Protein AF-A0A166U3Y9-F1 (afdb_monomer_lite)

Structure (mmCIF, N/CA/C/O backbone):
data_AF-A0A166U3Y9-F1
#
_entry.id   AF-A0A166U3Y9-F1
#
loop_
_atom_site.group_PDB
_atom_site.id
_atom_site.type_symbol
_atom_site.label_atom_id
_atom_site.label_alt_id
_atom_site.label_comp_id
_atom_site.label_asym_id
_atom_site.label_entity_id
_atom_site.label_seq_id
_atom_site.pdbx_PDB_ins_code
_atom_site.Cartn_x
_atom_site.Cartn_y
_atom_site.Cartn_z
_atom_site.occupancy
_atom_site.B_iso_or_equiv
_atom_site.auth_seq_id
_atom_site.auth_comp_id
_atom_site.auth_asym_id
_atom_site.auth_atom_id
_atom_site.pdbx_PDB_mo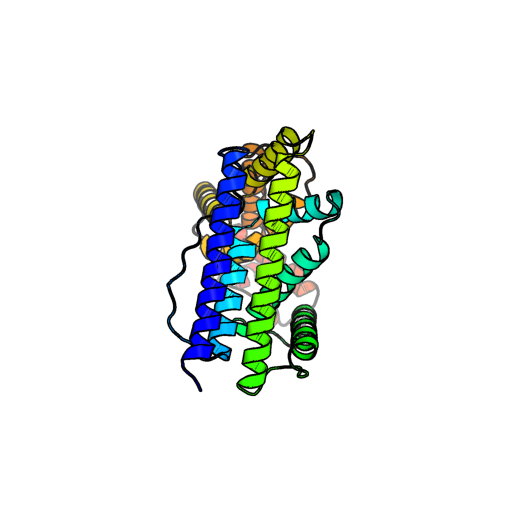del_num
ATOM 1 N N . MET A 1 1 ? -16.507 -14.927 28.678 1.00 52.56 1 MET A N 1
ATOM 2 C CA . MET A 1 1 ? -16.773 -14.102 27.481 1.00 52.56 1 MET A CA 1
ATOM 3 C C . MET A 1 1 ? -18.127 -14.449 26.910 1.00 52.56 1 MET A C 1
ATOM 5 O O . MET A 1 1 ? -18.423 -15.630 26.775 1.00 52.56 1 MET A O 1
ATOM 9 N N . ASN A 1 2 ? -18.940 -13.439 26.616 1.00 55.03 2 ASN A N 1
ATOM 10 C CA . ASN A 1 2 ? -20.298 -13.610 26.115 1.00 55.03 2 ASN A CA 1
ATOM 11 C C . ASN A 1 2 ? -20.268 -13.719 24.577 1.00 55.03 2 ASN A C 1
ATOM 13 O O . ASN A 1 2 ? -19.694 -12.857 23.915 1.00 55.03 2 ASN A O 1
ATOM 17 N N . ILE A 1 3 ? -20.858 -14.775 24.008 1.00 58.53 3 ILE A N 1
ATOM 18 C CA . ILE A 1 3 ? -20.852 -15.080 22.556 1.00 58.53 3 ILE A CA 1
ATOM 19 C C . ILE A 1 3 ? -21.439 -13.923 21.721 1.00 58.53 3 ILE A C 1
ATOM 21 O O . ILE A 1 3 ? -21.065 -13.714 20.564 1.00 58.53 3 ILE A O 1
ATOM 25 N N . GLU A 1 4 ? -22.325 -13.133 22.325 1.00 57.91 4 GLU A N 1
ATOM 26 C CA . GLU A 1 4 ? -22.959 -11.969 21.704 1.00 57.91 4 GLU A CA 1
ATOM 27 C C . GLU A 1 4 ? -21.950 -10.883 21.301 1.00 57.91 4 GLU A C 1
ATOM 29 O O . GLU A 1 4 ? -22.043 -10.356 20.196 1.00 57.91 4 GLU A O 1
ATOM 34 N N . GLU A 1 5 ? -20.931 -10.592 22.118 1.00 57.44 5 GLU A N 1
ATOM 35 C CA . GLU A 1 5 ? -19.988 -9.505 21.811 1.00 57.44 5 GLU A CA 1
ATOM 36 C C . GLU A 1 5 ? -19.063 -9.843 20.633 1.00 57.44 5 GLU A C 1
ATOM 38 O O . GLU A 1 5 ? -18.788 -9.006 19.775 1.00 57.44 5 GLU A O 1
ATOM 43 N N . GLN A 1 6 ? -18.640 -11.103 20.521 1.00 59.12 6 GLN A N 1
ATOM 4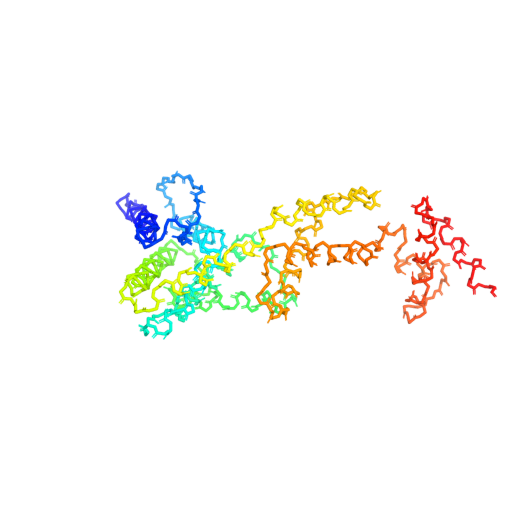4 C CA . GLN A 1 6 ? -17.825 -11.562 19.394 1.00 59.12 6 GLN A CA 1
ATOM 45 C C . GLN A 1 6 ? -18.633 -11.692 18.088 1.00 59.12 6 GLN A C 1
ATOM 47 O O . GLN A 1 6 ? -18.061 -11.787 17.004 1.00 59.12 6 GLN A O 1
ATOM 52 N N . THR A 1 7 ? -19.965 -11.677 18.171 1.00 59.69 7 THR A N 1
ATOM 53 C CA . THR A 1 7 ? -20.848 -11.622 16.997 1.00 59.69 7 THR A CA 1
ATOM 54 C C . THR A 1 7 ? -20.898 -10.205 16.411 1.00 59.69 7 THR A C 1
ATOM 56 O O . THR A 1 7 ? -20.980 -10.040 15.192 1.00 59.69 7 THR A O 1
ATOM 59 N N . ILE A 1 8 ? -20.763 -9.176 17.257 1.00 58.88 8 ILE A N 1
ATOM 60 C CA . ILE A 1 8 ? -20.775 -7.761 16.853 1.00 58.88 8 ILE A CA 1
ATOM 61 C C . ILE A 1 8 ? -19.547 -7.420 15.997 1.00 58.88 8 ILE A C 1
ATOM 63 O O . ILE A 1 8 ? -19.667 -6.709 14.996 1.00 58.88 8 ILE A O 1
ATOM 67 N N . SER A 1 9 ? -18.368 -7.958 16.330 1.00 67.94 9 SER A N 1
ATOM 68 C CA . SER A 1 9 ? -17.149 -7.714 15.546 1.00 67.94 9 SER A CA 1
ATOM 69 C C . SER A 1 9 ? -17.252 -8.285 14.129 1.00 67.94 9 SER A C 1
ATOM 71 O O . SER A 1 9 ? -16.893 -7.596 13.175 1.00 67.94 9 SER A O 1
ATOM 73 N N . LYS A 1 10 ? -17.831 -9.483 13.967 1.00 74.06 10 LYS A N 1
ATOM 74 C CA . LYS A 1 10 ? -18.085 -10.082 12.648 1.00 74.06 10 LYS A CA 1
ATOM 75 C C . LYS A 1 10 ? -19.025 -9.220 11.803 1.00 74.06 10 LYS A C 1
ATOM 77 O O . LYS A 1 10 ? -18.669 -8.856 10.688 1.00 74.06 10 LYS A O 1
ATOM 82 N N . GLN A 1 11 ? -20.178 -8.833 12.355 1.00 78.69 11 GLN A N 1
ATOM 83 C CA . GLN A 1 11 ? -21.157 -8.005 11.638 1.00 78.69 11 GLN A CA 1
ATOM 84 C C . GLN A 1 11 ? -20.553 -6.694 11.128 1.00 78.69 11 GLN A C 1
ATOM 86 O O . GLN A 1 11 ? -20.911 -6.220 10.054 1.00 78.69 11 GLN A O 1
ATOM 91 N N . ASN A 1 12 ? -19.637 -6.091 11.886 1.00 82.81 12 ASN A N 1
ATOM 92 C CA . ASN A 1 12 ? -19.002 -4.847 11.469 1.00 82.81 12 ASN A CA 1
ATOM 93 C C . ASN A 1 12 ? -17.920 -5.052 10.397 1.00 82.81 12 ASN A C 1
ATOM 95 O O . ASN A 1 12 ? -17.767 -4.189 9.535 1.00 82.81 12 ASN A O 1
ATOM 99 N N . ILE A 1 13 ? -17.208 -6.183 10.401 1.00 84.12 13 ILE A N 1
ATOM 100 C CA . ILE A 1 13 ? -16.300 -6.546 9.300 1.00 84.12 13 ILE A CA 1
ATOM 101 C C . ILE A 1 13 ? -17.099 -6.762 8.013 1.00 84.12 13 ILE A C 1
ATOM 103 O O . ILE A 1 13 ? -16.734 -6.213 6.975 1.00 84.12 13 ILE A O 1
ATOM 107 N N . ASP A 1 14 ? -18.221 -7.477 8.095 1.00 86.44 14 ASP A N 1
ATOM 108 C CA . ASP A 1 14 ? -19.099 -7.708 6.945 1.00 86.44 14 ASP A CA 1
ATOM 109 C C . ASP A 1 14 ? -19.624 -6.378 6.380 1.00 86.44 14 ASP A C 1
ATOM 111 O O . ASP A 1 14 ? -19.608 -6.177 5.170 1.00 86.44 14 ASP A O 1
ATOM 115 N N . LYS A 1 15 ? -19.981 -5.410 7.237 1.00 89.06 15 LYS A N 1
ATOM 116 C CA . LYS A 1 15 ? -20.360 -4.053 6.795 1.00 89.06 15 LYS A CA 1
ATOM 117 C C . LYS A 1 15 ? -19.247 -3.328 6.038 1.00 89.06 15 LYS A C 1
ATOM 119 O O . LYS A 1 15 ? -19.532 -2.650 5.059 1.00 89.06 15 LYS A O 1
ATOM 124 N N . ILE A 1 16 ? -17.985 -3.452 6.462 1.00 91.88 16 ILE A N 1
ATOM 125 C CA . ILE A 1 16 ? -16.852 -2.850 5.732 1.00 91.88 16 ILE A CA 1
ATOM 126 C C . ILE A 1 16 ? -16.769 -3.433 4.315 1.00 91.88 16 ILE A C 1
ATOM 128 O O . ILE A 1 16 ? -16.510 -2.699 3.362 1.00 91.88 16 ILE A O 1
ATOM 132 N N . LEU A 1 17 ? -17.007 -4.737 4.174 1.00 90.69 17 LEU A N 1
ATOM 133 C CA . LEU A 1 17 ? -16.965 -5.431 2.889 1.00 90.69 17 LEU A CA 1
ATOM 134 C C . LEU A 1 17 ? -18.174 -5.088 2.011 1.00 90.69 17 LEU A C 1
ATOM 136 O O . LEU A 1 17 ? -17.986 -4.801 0.836 1.00 90.69 17 LEU A O 1
ATOM 140 N N . VAL A 1 18 ? -19.379 -4.996 2.580 1.00 90.94 18 VAL A N 1
ATOM 141 C CA . VAL A 1 18 ? -20.569 -4.502 1.865 1.00 90.94 18 VAL A CA 1
ATOM 142 C C . VAL A 1 18 ? -20.333 -3.085 1.340 1.00 90.94 18 VAL A C 1
ATOM 144 O O . VAL A 1 18 ? -20.538 -2.834 0.156 1.00 90.94 18 VAL A O 1
ATOM 147 N N . ASN A 1 19 ? -19.789 -2.186 2.167 1.00 93.44 19 ASN A N 1
ATOM 148 C CA . ASN A 1 19 ? -19.458 -0.829 1.728 1.00 93.44 19 ASN A CA 1
ATOM 149 C C . ASN A 1 19 ? -18.432 -0.824 0.580 1.00 93.44 19 ASN A C 1
ATOM 151 O O . ASN A 1 19 ? -18.476 0.057 -0.272 1.00 93.44 19 ASN A O 1
ATOM 155 N N . LYS A 1 20 ? -17.493 -1.783 0.529 1.00 95.38 20 LYS A N 1
ATOM 156 C CA . LYS A 1 20 ? -16.553 -1.916 -0.604 1.00 95.38 20 LYS A CA 1
ATOM 157 C C . LYS A 1 20 ? -17.307 -2.150 -1.909 1.00 95.38 20 LYS A C 1
ATOM 159 O O . LYS A 1 20 ? -16.974 -1.541 -2.926 1.00 95.38 20 LYS A O 1
ATOM 164 N N . ASP A 1 21 ? -18.277 -3.055 -1.875 1.00 94.75 21 ASP A N 1
ATOM 165 C CA . ASP A 1 21 ? -19.037 -3.453 -3.052 1.00 94.75 21 ASP A CA 1
ATOM 166 C C . ASP A 1 21 ? -20.002 -2.345 -3.489 1.00 94.75 21 ASP A C 1
ATOM 168 O O . ASP A 1 21 ? -20.101 -2.072 -4.684 1.00 94.75 21 ASP A O 1
ATOM 172 N N . GLU A 1 22 ? -20.619 -1.633 -2.541 1.00 96.56 22 GLU A N 1
ATOM 173 C CA . GLU A 1 22 ? -21.439 -0.443 -2.815 1.00 96.56 22 GLU A CA 1
ATOM 174 C C . GLU A 1 22 ? -20.619 0.686 -3.455 1.00 96.56 22 GLU A C 1
ATOM 176 O O . GLU A 1 22 ? -21.002 1.198 -4.502 1.00 96.56 22 GLU A O 1
ATOM 181 N N . ILE A 1 23 ? -19.439 1.007 -2.911 1.00 97.75 23 ILE A N 1
ATOM 182 C CA . ILE A 1 23 ? -18.539 2.017 -3.496 1.00 97.75 23 ILE A CA 1
ATOM 183 C C . ILE A 1 23 ? -18.159 1.658 -4.935 1.00 97.75 23 ILE A C 1
ATOM 185 O O . ILE A 1 23 ? -18.126 2.523 -5.808 1.00 97.75 23 ILE A O 1
ATOM 189 N N . ASN A 1 24 ? -17.836 0.388 -5.190 1.00 97.31 24 ASN A N 1
ATOM 190 C CA . ASN A 1 24 ? -17.499 -0.067 -6.535 1.00 97.31 24 ASN A CA 1
ATOM 191 C C . ASN A 1 24 ? -18.692 0.004 -7.483 1.00 97.31 24 ASN A C 1
ATOM 193 O O . ASN A 1 24 ? -18.505 0.357 -8.643 1.00 97.31 24 ASN A O 1
ATOM 197 N N . LYS A 1 25 ? -19.889 -0.348 -7.010 1.00 97.38 25 LYS A N 1
ATOM 198 C CA . LYS A 1 25 ? -21.113 -0.244 -7.797 1.00 97.38 25 LYS A CA 1
ATOM 199 C C . LYS A 1 25 ? -21.348 1.204 -8.224 1.00 97.38 25 LYS A C 1
ATOM 201 O O . LYS A 1 25 ? -21.469 1.457 -9.415 1.00 97.38 25 LYS A O 1
ATOM 206 N N . ASP A 1 26 ? -21.307 2.137 -7.279 1.00 97.62 26 ASP A N 1
ATOM 207 C CA . ASP A 1 26 ? -21.534 3.554 -7.569 1.00 97.62 26 ASP A CA 1
ATOM 208 C C . ASP A 1 26 ? -20.444 4.128 -8.486 1.00 97.62 26 ASP A C 1
ATOM 210 O O . ASP A 1 26 ? -20.728 4.930 -9.371 1.00 97.62 26 ASP A O 1
ATOM 214 N N . ALA A 1 27 ? -19.192 3.684 -8.335 1.00 97.56 27 ALA A N 1
ATOM 215 C CA . ALA A 1 27 ? -18.111 4.072 -9.238 1.00 97.56 27 ALA A CA 1
ATOM 216 C C . ALA A 1 27 ? -18.313 3.529 -10.667 1.00 97.56 27 ALA A C 1
ATOM 218 O O . ALA A 1 27 ? -18.114 4.265 -11.633 1.00 97.56 27 ALA A O 1
ATOM 219 N N . VAL A 1 28 ? -18.766 2.278 -10.807 1.00 97.31 28 VAL A N 1
ATOM 220 C CA . VAL A 1 28 ? -19.089 1.656 -12.103 1.00 97.31 28 VAL A CA 1
ATOM 221 C C . VAL A 1 28 ? -20.297 2.316 -12.771 1.00 97.31 28 VAL A C 1
ATOM 223 O O . VAL A 1 28 ? -20.320 2.428 -13.998 1.00 97.31 28 VAL A O 1
ATOM 226 N N . ASP A 1 29 ? -21.268 2.786 -11.986 1.00 97.38 29 ASP A N 1
ATOM 227 C CA . ASP A 1 29 ? -22.420 3.541 -12.487 1.00 97.38 29 ASP A CA 1
ATOM 228 C C . ASP A 1 29 ? -22.001 4.909 -13.072 1.00 97.38 29 ASP A C 1
ATOM 230 O O . ASP A 1 29 ? -22.674 5.421 -13.969 1.00 97.38 29 ASP A O 1
ATOM 234 N N . ILE A 1 30 ? -20.874 5.483 -12.621 1.00 97.12 30 ILE A N 1
ATOM 235 C CA . ILE A 1 30 ? -20.264 6.679 -13.227 1.00 97.12 30 ILE A CA 1
ATOM 236 C C . ILE A 1 30 ? -19.544 6.323 -14.537 1.00 97.12 30 ILE A C 1
ATOM 238 O O . ILE A 1 30 ? -19.783 6.959 -15.562 1.00 97.12 30 ILE A O 1
ATOM 242 N N . ASP A 1 31 ? -18.653 5.327 -14.505 1.00 97.44 31 ASP A N 1
ATOM 243 C CA . ASP A 1 31 ? -17.975 4.784 -15.687 1.00 97.44 31 ASP A CA 1
ATOM 244 C C . ASP A 1 31 ? -17.637 3.297 -15.466 1.00 97.44 31 ASP A C 1
ATOM 246 O O . ASP A 1 31 ? -17.007 2.963 -14.459 1.00 97.44 31 ASP A O 1
ATOM 250 N N . PRO A 1 32 ? -17.935 2.386 -16.413 1.00 96.00 32 PRO A N 1
ATOM 251 C CA . PRO A 1 32 ? -17.699 0.951 -16.235 1.00 96.00 32 PRO A CA 1
ATOM 252 C C . PRO A 1 32 ? -16.250 0.533 -15.932 1.00 96.00 32 PRO A C 1
ATOM 254 O O . PRO A 1 32 ? -16.010 -0.572 -15.443 1.00 96.00 32 PRO A O 1
ATOM 257 N N . LYS A 1 33 ? -15.261 1.373 -16.253 1.00 94.56 33 LYS A N 1
ATOM 258 C CA . LYS A 1 33 ? -13.835 1.132 -15.985 1.00 94.56 33 LYS A CA 1
ATOM 259 C C . LYS A 1 33 ? -13.378 1.750 -14.663 1.00 94.56 33 LYS A C 1
ATOM 261 O O . LYS A 1 33 ? -12.257 1.465 -14.218 1.00 94.56 33 LYS A O 1
ATOM 266 N N . PHE A 1 34 ? -14.209 2.573 -14.026 1.00 96.25 34 PHE A N 1
ATOM 267 C CA . PHE A 1 34 ? -13.900 3.203 -12.755 1.00 96.25 34 PHE A CA 1
ATOM 268 C C . PHE A 1 34 ? -14.135 2.231 -11.594 1.00 96.25 34 PHE A C 1
ATOM 270 O O . PHE A 1 34 ? -15.200 2.152 -10.995 1.00 96.25 34 PHE A O 1
ATOM 277 N N . ILE A 1 35 ? -13.092 1.469 -11.268 1.00 95.69 35 ILE A N 1
ATOM 278 C CA . ILE A 1 35 ? -13.094 0.517 -10.153 1.00 95.69 35 ILE A CA 1
ATOM 279 C C . ILE A 1 35 ? -12.219 1.075 -9.030 1.00 95.69 35 ILE A C 1
ATOM 281 O O . ILE A 1 35 ? -11.037 1.380 -9.244 1.00 95.69 35 ILE A O 1
ATOM 285 N N . VAL A 1 36 ? -12.791 1.186 -7.829 1.00 95.88 36 VAL A N 1
ATOM 286 C CA . VAL A 1 36 ? -12.094 1.711 -6.646 1.00 95.88 36 VAL A CA 1
ATOM 287 C C . VAL A 1 36 ? -11.287 0.618 -5.960 1.00 95.88 36 VAL A C 1
ATOM 289 O O . VAL A 1 36 ? -10.110 0.819 -5.667 1.00 95.88 36 VAL A O 1
ATOM 292 N N . PHE A 1 37 ? -11.905 -0.539 -5.736 1.00 96.00 37 PHE A N 1
ATOM 293 C CA . PHE A 1 37 ? -11.283 -1.694 -5.102 1.00 96.00 37 PHE A CA 1
ATOM 294 C C . PHE A 1 37 ? -11.321 -2.896 -6.036 1.00 96.00 37 PHE A C 1
ATOM 296 O O . PHE A 1 37 ? -12.393 -3.337 -6.447 1.00 96.00 37 PHE A O 1
ATOM 303 N N . GLU A 1 38 ? -10.167 -3.488 -6.311 1.00 92.50 38 GLU A N 1
ATOM 304 C CA . GLU A 1 38 ? -10.098 -4.768 -7.015 1.00 92.50 38 GLU A CA 1
ATOM 305 C C . GLU A 1 38 ? -10.767 -5.897 -6.209 1.00 92.50 38 GLU A C 1
ATOM 307 O O . GLU A 1 38 ? -11.223 -5.717 -5.066 1.00 92.50 38 GLU A O 1
ATOM 312 N N . GLU A 1 39 ? -10.888 -7.063 -6.840 1.00 90.50 39 GLU A N 1
ATOM 313 C CA . GLU A 1 39 ? -11.425 -8.252 -6.192 1.00 90.50 39 GLU A CA 1
ATOM 314 C C . GLU A 1 39 ? -10.577 -8.606 -4.965 1.00 90.50 39 GLU A C 1
ATOM 316 O O . GLU A 1 39 ? -9.344 -8.590 -5.003 1.00 90.50 39 GLU A O 1
ATOM 321 N N . LEU A 1 40 ? -11.253 -8.880 -3.851 1.00 89.56 40 LEU A N 1
ATOM 322 C CA . LEU A 1 40 ? -10.620 -9.240 -2.593 1.00 89.56 40 LEU A CA 1
ATOM 323 C C . LEU A 1 40 ? -11.003 -10.674 -2.267 1.00 89.56 40 LEU A C 1
ATOM 325 O O . LEU A 1 40 ? -12.143 -10.947 -1.897 1.00 89.56 40 LEU A O 1
ATOM 329 N N . TYR A 1 41 ? -10.032 -11.578 -2.337 1.00 85.94 41 TYR A N 1
ATOM 330 C CA . TYR A 1 41 ? -10.215 -12.912 -1.792 1.00 85.94 41 TYR A CA 1
ATOM 331 C C . TYR A 1 41 ? -10.007 -12.885 -0.276 1.00 85.94 41 TYR A C 1
ATOM 333 O O . TYR A 1 41 ? -8.912 -12.600 0.224 1.00 85.94 41 TYR A O 1
ATOM 341 N N . TYR A 1 42 ? -11.059 -13.220 0.462 1.00 83.25 42 TYR A N 1
ATOM 342 C CA . TYR A 1 42 ? -11.012 -13.412 1.902 1.00 83.25 42 TYR A CA 1
ATOM 343 C C . TYR A 1 42 ? -11.794 -14.667 2.272 1.00 83.25 42 TYR A C 1
ATOM 345 O O . TYR A 1 42 ? -12.754 -15.058 1.612 1.00 83.25 42 TYR A O 1
ATOM 353 N N . LYS A 1 43 ? -11.353 -15.325 3.340 1.00 79.31 43 LYS A N 1
ATOM 354 C CA . LYS A 1 43 ? -12.072 -16.461 3.900 1.00 79.31 43 LYS A CA 1
ATOM 355 C C . LYS A 1 43 ? -12.994 -15.936 4.984 1.00 79.31 43 LYS A C 1
ATOM 357 O O . LYS A 1 43 ? -12.543 -15.191 5.848 1.00 79.31 43 LYS A O 1
ATOM 362 N N . GLU A 1 44 ? -14.255 -16.350 4.961 1.00 76.38 44 GLU A N 1
ATOM 363 C CA . GLU A 1 44 ? -15.168 -16.051 6.057 1.00 76.38 44 GLU A CA 1
ATOM 364 C C . GLU A 1 44 ? -14.598 -16.621 7.361 1.00 76.38 44 GLU A C 1
ATOM 366 O O . GLU A 1 44 ? -14.224 -17.800 7.440 1.00 76.38 44 GLU A O 1
ATOM 371 N N . ILE A 1 45 ? -14.500 -15.774 8.384 1.00 69.56 45 ILE A N 1
ATOM 372 C CA . ILE A 1 45 ? -13.966 -16.173 9.682 1.00 69.56 45 ILE A CA 1
ATOM 373 C C . ILE A 1 45 ? -15.098 -16.261 10.701 1.00 69.56 45 ILE A C 1
ATOM 375 O O . ILE A 1 45 ? -16.046 -15.475 10.706 1.00 69.56 45 ILE A O 1
ATOM 379 N N . LYS A 1 46 ? -15.001 -17.278 11.559 1.00 73.38 46 LYS A N 1
ATOM 380 C CA . LYS A 1 46 ? -15.874 -17.455 12.719 1.00 73.38 46 LYS A CA 1
ATOM 381 C C . LYS A 1 46 ? -15.534 -16.442 13.821 1.00 73.38 46 LYS A C 1
ATOM 383 O O . LYS A 1 46 ? -14.596 -15.665 13.727 1.00 73.38 46 LYS A O 1
ATOM 388 N N . VAL A 1 47 ? -16.307 -16.503 14.894 1.00 68.00 47 VAL A N 1
ATOM 389 C CA . VAL A 1 47 ? -16.022 -15.887 16.193 1.00 68.00 47 VAL A CA 1
ATOM 390 C C . VAL A 1 47 ? -14.547 -16.099 16.584 1.00 68.00 47 VAL A C 1
ATOM 392 O O . VAL A 1 47 ? -14.102 -17.242 16.707 1.00 68.00 47 VAL A O 1
ATOM 395 N N . LEU A 1 48 ? -13.798 -15.008 16.773 1.00 77.56 48 LEU A N 1
ATOM 396 C CA . LEU A 1 48 ? -12.398 -15.012 17.211 1.00 77.56 48 LEU A CA 1
ATOM 397 C C . LEU A 1 48 ? -12.241 -14.290 18.562 1.00 77.56 48 LEU A C 1
ATOM 399 O O . LEU A 1 48 ? -12.983 -13.343 18.837 1.00 77.56 48 LEU A O 1
ATOM 403 N N . PRO A 1 49 ? -11.251 -14.672 19.392 1.00 88.12 49 PRO A N 1
ATOM 404 C CA . PRO A 1 49 ? -10.734 -13.808 20.456 1.00 88.12 49 PRO A CA 1
ATOM 405 C C . PRO A 1 49 ? -10.352 -12.424 19.912 1.00 88.12 49 PRO A C 1
ATOM 407 O O . PRO A 1 49 ? -9.915 -12.323 18.764 1.00 88.12 49 PRO A O 1
ATOM 410 N N . TYR A 1 50 ? -10.474 -11.370 20.724 1.00 91.25 50 TYR A N 1
ATOM 411 C CA . TYR A 1 50 ? -10.271 -9.989 20.262 1.00 91.25 50 TYR A CA 1
ATOM 412 C C . TYR A 1 50 ? -8.882 -9.734 19.669 1.00 91.25 50 TYR A C 1
ATOM 414 O O . TYR A 1 50 ? -8.787 -9.082 18.634 1.00 91.25 50 TYR A O 1
ATOM 422 N N . GLU A 1 51 ? -7.825 -10.306 20.253 1.00 93.44 51 GLU A N 1
ATOM 423 C CA . GLU A 1 51 ? -6.461 -10.227 19.712 1.00 93.44 51 GLU A CA 1
ATOM 424 C C . GLU A 1 51 ? -6.380 -10.792 18.285 1.00 93.44 51 GLU A C 1
ATOM 426 O O . GLU A 1 51 ? -5.934 -10.116 17.358 1.00 93.44 51 GLU A O 1
ATOM 431 N N . LEU A 1 52 ? -6.883 -12.013 18.075 1.00 91.00 52 LEU A N 1
ATOM 432 C CA . LEU A 1 52 ? -6.895 -12.640 16.752 1.00 91.00 52 LEU A CA 1
ATOM 433 C C . LEU A 1 52 ? -7.802 -11.885 15.775 1.00 91.00 52 LEU A C 1
ATOM 435 O O . LEU A 1 52 ? -7.464 -11.764 14.599 1.00 91.00 52 LEU A O 1
ATOM 439 N N . GLY A 1 53 ? -8.929 -11.353 16.254 1.00 91.12 53 GLY A N 1
ATOM 440 C CA . GLY A 1 53 ? -9.811 -10.489 15.473 1.00 91.12 53 GLY A CA 1
ATOM 441 C C . GLY A 1 53 ? -9.109 -9.210 15.015 1.00 91.12 53 GLY A C 1
ATOM 442 O O . GLY A 1 53 ? -9.230 -8.833 13.852 1.00 91.12 53 GLY A O 1
ATOM 443 N N . PHE A 1 54 ? -8.323 -8.582 15.893 1.00 94.12 54 PHE A N 1
ATOM 444 C CA . PHE A 1 54 ? -7.522 -7.402 15.575 1.00 94.12 54 PHE A CA 1
ATOM 445 C C . PHE A 1 54 ? -6.446 -7.717 14.535 1.00 94.12 54 PHE A C 1
ATOM 447 O O . PHE A 1 54 ? -6.370 -7.043 13.509 1.00 94.12 54 PHE A O 1
ATOM 454 N N . ILE A 1 55 ? -5.662 -8.777 14.750 1.00 94.25 55 ILE A N 1
ATOM 455 C CA . ILE A 1 55 ? -4.612 -9.215 13.818 1.00 94.25 55 ILE A CA 1
ATOM 456 C C . ILE A 1 55 ? -5.205 -9.524 12.438 1.00 94.25 55 ILE A C 1
ATOM 458 O O . ILE A 1 55 ? -4.672 -9.092 11.410 1.00 94.25 55 ILE A O 1
ATOM 462 N N . TYR A 1 56 ? -6.331 -10.241 12.411 1.00 92.94 56 TYR A N 1
ATOM 463 C CA . TYR A 1 56 ? -7.045 -10.538 11.177 1.00 92.94 56 TYR A CA 1
ATOM 464 C C . TYR A 1 56 ? -7.518 -9.264 10.477 1.00 92.94 56 TYR A C 1
ATOM 466 O O . TYR A 1 56 ? -7.260 -9.098 9.285 1.00 92.94 56 TYR A O 1
ATOM 474 N N . LEU A 1 57 ? -8.160 -8.349 11.207 1.00 94.19 57 LEU A N 1
ATOM 475 C CA . LEU A 1 57 ? -8.662 -7.103 10.641 1.00 94.19 57 LEU A CA 1
ATOM 476 C C . LEU A 1 57 ? -7.525 -6.245 10.076 1.00 94.19 57 LEU A C 1
ATOM 478 O O . LEU A 1 57 ? -7.649 -5.744 8.964 1.00 94.19 57 LEU A O 1
ATOM 482 N N . VAL A 1 58 ? -6.392 -6.126 10.773 1.00 96.62 58 VAL A N 1
ATOM 483 C CA . VAL A 1 58 ? -5.209 -5.422 10.251 1.00 96.62 58 VAL A CA 1
ATOM 484 C C . VAL A 1 58 ? -4.751 -6.031 8.923 1.00 96.62 58 VAL A C 1
ATOM 486 O O . VAL A 1 58 ? -4.475 -5.296 7.975 1.00 96.62 58 VAL A O 1
ATOM 489 N N . SER A 1 59 ? -4.699 -7.363 8.825 1.00 94.38 59 SER A N 1
ATOM 490 C CA . SER A 1 59 ? -4.339 -8.056 7.582 1.00 94.38 59 SER A CA 1
ATOM 491 C C . SER A 1 59 ? -5.355 -7.794 6.462 1.00 94.38 59 SER A C 1
ATOM 493 O O . SER A 1 59 ? -4.969 -7.450 5.344 1.00 94.38 59 SER A O 1
ATOM 495 N N . LEU A 1 60 ? -6.651 -7.894 6.769 1.00 94.88 60 LEU A N 1
ATOM 496 C CA . LEU A 1 60 ? -7.743 -7.662 5.825 1.00 94.88 60 LEU A CA 1
ATOM 497 C C . LEU A 1 60 ? -7.735 -6.225 5.290 1.00 94.88 60 LEU A C 1
ATOM 499 O O . LEU A 1 60 ? -7.782 -6.019 4.081 1.00 94.88 60 LEU A O 1
ATOM 503 N N . LEU A 1 61 ? -7.625 -5.235 6.178 1.00 96.00 61 LEU A N 1
ATOM 504 C CA . LEU A 1 61 ? -7.569 -3.821 5.811 1.00 96.00 61 LEU A CA 1
ATOM 505 C C . LEU A 1 61 ? -6.295 -3.492 5.038 1.00 96.00 61 LEU A C 1
ATOM 507 O O . LEU A 1 61 ? -6.335 -2.683 4.115 1.00 96.00 61 LEU A O 1
ATOM 511 N N . TYR A 1 62 ? -5.166 -4.124 5.373 1.00 95.81 62 TYR A N 1
ATOM 512 C CA . TYR A 1 62 ? -3.937 -3.946 4.608 1.00 95.81 62 TYR A CA 1
ATOM 513 C C . TYR A 1 62 ? -4.140 -4.369 3.153 1.00 95.81 62 TYR A C 1
ATOM 515 O O . TYR A 1 62 ? -3.851 -3.567 2.262 1.00 95.81 62 TYR A O 1
ATOM 523 N N . LYS A 1 63 ? -4.696 -5.568 2.929 1.00 94.19 63 LYS A N 1
ATOM 524 C CA . LYS A 1 63 ? -5.044 -6.058 1.590 1.00 94.19 63 LYS A CA 1
ATOM 525 C C . LYS A 1 63 ? -6.030 -5.121 0.905 1.00 94.19 63 LYS A C 1
ATOM 527 O O . LYS A 1 63 ? -5.754 -4.629 -0.183 1.00 94.19 63 LYS A O 1
ATOM 532 N N . LEU A 1 64 ? 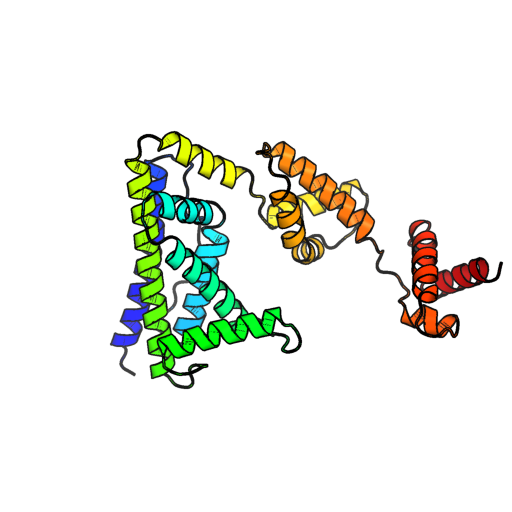-7.132 -4.787 1.571 1.00 95.00 64 LEU A N 1
ATOM 533 C CA . LEU A 1 64 ? -8.171 -3.930 1.008 1.00 95.00 64 LEU A CA 1
ATOM 534 C C . LEU A 1 64 ? -7.624 -2.559 0.574 1.00 95.00 64 LEU A C 1
ATOM 536 O O . LEU A 1 64 ? -7.852 -2.128 -0.554 1.00 95.00 64 LEU A O 1
ATOM 540 N N . PHE A 1 65 ? -6.871 -1.880 1.441 1.00 94.88 65 PHE A N 1
ATOM 541 C CA . PHE A 1 65 ? -6.409 -0.516 1.183 1.00 94.88 65 PHE A CA 1
ATOM 542 C C . PHE A 1 65 ? -5.180 -0.455 0.272 1.00 94.88 65 PHE A C 1
ATOM 544 O O . PHE A 1 65 ? -5.099 0.420 -0.587 1.00 94.88 65 PHE A O 1
ATOM 551 N N . ASN A 1 66 ? -4.214 -1.358 0.446 1.00 90.06 66 ASN A N 1
ATOM 552 C CA . ASN A 1 66 ? -2.926 -1.270 -0.248 1.00 90.06 66 ASN A CA 1
ATOM 553 C C . ASN A 1 66 ? -2.856 -2.168 -1.486 1.00 90.06 66 ASN A C 1
ATOM 555 O O . ASN A 1 66 ? -2.221 -1.783 -2.467 1.00 90.06 66 ASN A O 1
ATOM 559 N N . GLU A 1 67 ? -3.500 -3.336 -1.457 1.00 89.69 67 GLU A N 1
ATOM 560 C CA . GLU A 1 67 ? -3.445 -4.317 -2.548 1.00 89.69 67 GLU A CA 1
ATOM 561 C C . GLU A 1 67 ? -4.661 -4.225 -3.475 1.00 89.69 67 GLU A C 1
ATOM 563 O O . GLU A 1 67 ? -4.490 -4.289 -4.687 1.00 89.69 67 GLU A O 1
ATOM 568 N N . CYS A 1 68 ? -5.871 -4.011 -2.951 1.00 91.94 68 CYS A N 1
ATOM 569 C CA . CYS A 1 68 ? -7.075 -3.894 -3.780 1.00 91.94 68 CYS A CA 1
ATOM 570 C C . CYS A 1 68 ? -7.359 -2.443 -4.196 1.00 91.94 68 CYS A C 1
ATOM 572 O O . CYS A 1 68 ? -7.752 -2.204 -5.332 1.00 91.94 68 CYS A O 1
ATOM 574 N N . GLY A 1 69 ? -7.170 -1.467 -3.299 1.00 90.88 69 GLY A N 1
ATOM 575 C CA . GLY A 1 69 ? -7.448 -0.050 -3.578 1.00 90.88 69 GLY A CA 1
ATOM 576 C C . GLY A 1 69 ? -6.376 0.666 -4.415 1.00 90.88 69 GLY A C 1
ATOM 577 O O . GLY A 1 69 ? -6.686 1.579 -5.182 1.00 90.88 69 GLY A O 1
ATOM 578 N N . LYS A 1 70 ? -5.106 0.256 -4.270 1.00 87.62 70 LYS A N 1
ATOM 579 C CA . LYS A 1 70 ? -3.920 0.714 -5.029 1.00 87.62 70 LYS A CA 1
ATOM 580 C C . LYS A 1 70 ? -3.963 2.196 -5.452 1.00 87.62 70 LYS A C 1
ATOM 582 O O . LYS A 1 70 ? -3.819 3.104 -4.635 1.00 87.62 70 LYS A O 1
ATOM 587 N N . VAL A 1 71 ? -4.038 2.453 -6.758 1.00 89.88 71 VAL A N 1
ATOM 588 C CA . VAL A 1 71 ? -3.951 3.785 -7.367 1.00 89.88 71 VAL A CA 1
ATOM 589 C C . VAL A 1 71 ? -5.264 4.527 -7.223 1.00 89.88 71 VAL A C 1
ATOM 591 O O . VAL A 1 71 ? -5.232 5.681 -6.810 1.00 89.88 71 VAL A O 1
ATOM 594 N N . SER A 1 72 ? -6.391 3.861 -7.487 1.00 93.62 72 SER A N 1
ATOM 595 C CA . SER A 1 72 ? -7.722 4.462 -7.405 1.00 93.62 72 SER A CA 1
ATOM 596 C C . SER A 1 72 ? -7.951 5.100 -6.039 1.00 93.62 72 SER A C 1
ATOM 598 O O . SER A 1 72 ? -8.304 6.273 -5.955 1.00 93.62 72 SER A O 1
ATOM 600 N N . LEU A 1 73 ? -7.638 4.373 -4.962 1.00 95.19 73 LEU A N 1
ATOM 601 C CA . LEU A 1 73 ? -7.795 4.867 -3.598 1.00 95.19 73 LEU A CA 1
ATOM 602 C C . LEU A 1 73 ? -6.887 6.065 -3.290 1.00 95.19 73 LEU A C 1
ATOM 604 O O . LEU A 1 73 ? -7.325 7.020 -2.653 1.00 95.19 73 LEU A O 1
ATOM 608 N N . ARG A 1 74 ? -5.633 6.050 -3.764 1.00 93.06 74 ARG A N 1
ATOM 609 C CA . ARG A 1 74 ? -4.715 7.191 -3.606 1.00 93.06 74 ARG A CA 1
ATOM 610 C C . ARG A 1 74 ? -5.236 8.428 -4.332 1.00 93.06 74 ARG A C 1
ATOM 612 O O . ARG A 1 74 ? -5.255 9.500 -3.738 1.00 93.06 74 ARG A O 1
ATOM 619 N N . CYS A 1 75 ? -5.710 8.272 -5.566 1.00 94.06 75 CYS A N 1
ATOM 620 C CA . CYS A 1 75 ? -6.288 9.376 -6.324 1.00 94.06 75 CYS A CA 1
ATOM 621 C C . CYS A 1 75 ? -7.554 9.919 -5.656 1.00 94.06 75 CYS A C 1
ATOM 623 O O . CYS A 1 75 ? -7.695 11.131 -5.536 1.00 94.06 75 CYS A O 1
ATOM 625 N N . LEU A 1 76 ? -8.440 9.055 -5.152 1.00 96.38 76 LEU A N 1
ATOM 626 C CA . LEU A 1 76 ? -9.622 9.497 -4.411 1.00 96.38 76 LEU A CA 1
ATOM 627 C C . LEU A 1 76 ? -9.250 10.302 -3.169 1.00 96.38 76 LEU A C 1
ATOM 629 O O . LEU A 1 76 ? -9.818 11.365 -2.948 1.00 96.38 76 LEU A O 1
ATOM 633 N N . ILE A 1 77 ? -8.267 9.847 -2.392 1.00 95.88 77 ILE A N 1
ATOM 634 C CA . ILE A 1 77 ? -7.793 10.565 -1.203 1.00 95.88 77 ILE A CA 1
ATOM 635 C C . ILE A 1 77 ? -7.189 11.930 -1.564 1.00 95.88 77 ILE A C 1
ATOM 637 O O . ILE A 1 77 ? -7.397 12.895 -0.834 1.00 95.88 77 ILE A O 1
ATOM 641 N N . GLU A 1 78 ? -6.487 12.045 -2.693 1.00 92.81 78 GLU A N 1
ATOM 642 C CA . GLU A 1 78 ? -6.012 13.340 -3.204 1.00 92.81 78 GLU A CA 1
ATOM 643 C C . GLU A 1 78 ? -7.185 14.270 -3.561 1.00 92.81 78 GLU A C 1
ATOM 645 O O . GLU A 1 78 ? -7.152 15.459 -3.240 1.00 92.81 78 GLU A O 1
ATOM 650 N N . LYS A 1 79 ? -8.247 13.733 -4.178 1.00 94.00 79 LYS A N 1
ATOM 651 C CA . LYS A 1 79 ? -9.458 14.495 -4.527 1.00 94.00 79 LYS A CA 1
ATOM 652 C C . LYS A 1 79 ? -10.306 14.869 -3.313 1.00 94.00 79 LYS A C 1
ATOM 654 O O . LYS A 1 79 ? -10.921 15.929 -3.316 1.00 94.00 79 LYS A O 1
ATOM 659 N N . MET A 1 80 ? -10.285 14.078 -2.241 1.00 95.12 80 MET A N 1
ATOM 660 C CA . MET A 1 80 ? -11.012 14.386 -1.005 1.00 95.12 80 MET A CA 1
ATOM 661 C C . MET A 1 80 ? -10.660 15.765 -0.442 1.00 95.12 80 MET A C 1
ATOM 663 O O . MET A 1 80 ? -11.549 16.461 0.037 1.00 95.12 80 MET A O 1
ATOM 667 N N . THR A 1 81 ? -9.396 16.185 -0.528 1.00 88.19 81 THR A N 1
ATOM 668 C CA . THR A 1 81 ? -8.970 17.516 -0.068 1.00 88.19 81 THR A CA 1
ATOM 669 C C . THR A 1 81 ? -9.631 18.638 -0.871 1.00 88.19 81 THR A C 1
ATOM 671 O O . THR A 1 81 ? -9.961 19.676 -0.307 1.00 88.19 81 THR A O 1
ATOM 674 N N . ILE A 1 82 ? -9.875 18.421 -2.168 1.00 90.06 82 ILE A N 1
ATOM 675 C CA . ILE A 1 82 ? -10.569 19.377 -3.046 1.00 90.06 82 ILE A CA 1
ATOM 676 C C . ILE A 1 82 ? -12.048 19.478 -2.649 1.00 90.06 82 ILE A C 1
ATOM 678 O O . ILE A 1 82 ? -12.598 20.573 -2.582 1.00 90.06 82 ILE A O 1
ATOM 682 N N . PHE A 1 83 ? -12.665 18.351 -2.287 1.00 92.75 83 PHE A N 1
ATOM 683 C CA . PHE A 1 83 ? -14.060 18.283 -1.841 1.00 92.75 83 PHE A CA 1
ATOM 684 C C . PHE A 1 83 ? -14.276 18.613 -0.354 1.00 92.75 83 PHE A C 1
ATOM 686 O O . PHE A 1 83 ? -15.356 18.365 0.178 1.00 92.75 83 PHE A O 1
ATOM 693 N N . ASN A 1 84 ? -13.271 19.152 0.350 1.00 92.38 84 ASN A N 1
ATOM 694 C CA . ASN A 1 84 ? -13.319 19.413 1.798 1.00 92.38 84 ASN A CA 1
ATOM 695 C C . ASN A 1 84 ? -13.686 18.177 2.649 1.00 92.38 84 ASN A C 1
ATOM 697 O O . ASN A 1 84 ? -14.280 18.284 3.724 1.00 92.38 84 ASN A O 1
ATOM 701 N N . LEU A 1 85 ? -13.320 16.987 2.177 1.00 94.06 85 LEU A N 1
ATOM 702 C CA . LEU A 1 85 ? -13.450 15.730 2.905 1.00 94.06 85 LEU A CA 1
ATOM 703 C C . LEU A 1 85 ? -12.163 15.419 3.688 1.00 94.06 85 LEU A C 1
ATOM 705 O O . LEU A 1 85 ? -11.092 15.978 3.453 1.00 94.06 85 LEU A O 1
ATOM 709 N N . LYS A 1 86 ? -12.254 14.476 4.630 1.00 92.19 86 LYS A N 1
ATOM 710 C CA . LYS A 1 86 ? -11.177 14.091 5.564 1.00 92.19 86 LYS A CA 1
ATOM 711 C C . LYS A 1 86 ? -10.090 13.204 4.919 1.00 92.19 86 LYS A C 1
ATOM 713 O O . LYS A 1 86 ? -9.777 12.122 5.422 1.00 92.19 86 LYS A O 1
ATOM 718 N N . GLY A 1 87 ? -9.493 13.656 3.813 1.00 91.56 87 GLY A N 1
ATOM 719 C CA . GLY A 1 87 ? -8.436 12.928 3.088 1.00 91.56 87 GLY A CA 1
ATOM 720 C C . GLY A 1 87 ? -7.189 12.649 3.942 1.00 91.56 87 GLY A C 1
ATOM 721 O O . GLY A 1 87 ? -6.609 11.560 3.882 1.00 91.56 87 GLY A O 1
ATOM 722 N N . ASP A 1 88 ? -6.821 13.582 4.823 1.00 93.19 88 ASP A N 1
ATOM 723 C CA . ASP A 1 88 ? -5.695 13.418 5.751 1.00 93.19 88 ASP A CA 1
ATOM 724 C C . ASP A 1 88 ? -5.930 12.315 6.790 1.00 93.19 88 ASP A C 1
ATOM 726 O O . ASP A 1 88 ? -5.006 11.569 7.122 1.00 93.19 88 ASP A O 1
ATOM 730 N N . GLU A 1 89 ? -7.156 12.180 7.305 1.00 93.88 89 GLU A N 1
ATOM 731 C CA . GLU A 1 89 ? -7.510 11.102 8.238 1.00 93.88 89 GLU A CA 1
ATOM 732 C C . GLU A 1 89 ? -7.450 9.745 7.533 1.00 93.88 89 GLU A C 1
ATOM 734 O O . GLU A 1 89 ? -6.870 8.797 8.064 1.00 93.88 89 GLU A O 1
ATOM 739 N N . CYS A 1 90 ? -7.941 9.679 6.293 1.00 95.44 90 CYS A N 1
ATOM 740 C CA . CYS A 1 90 ? -7.859 8.477 5.467 1.00 95.44 90 CYS A CA 1
ATOM 741 C C . CYS A 1 90 ? -6.403 8.074 5.191 1.00 95.44 90 CYS A C 1
ATOM 743 O O . CYS A 1 90 ? -6.014 6.921 5.388 1.00 95.44 90 CYS A O 1
ATOM 745 N N . SER A 1 91 ? -5.561 9.046 4.832 1.00 94.94 91 SER A N 1
ATOM 746 C CA . SER A 1 91 ? -4.120 8.843 4.651 1.00 94.94 91 SER A CA 1
ATOM 747 C C . SER A 1 91 ? -3.430 8.344 5.921 1.00 94.94 91 SER A C 1
ATOM 749 O O . SER A 1 91 ? -2.546 7.484 5.856 1.00 94.94 91 SER A O 1
ATOM 751 N N . LYS A 1 92 ? -3.806 8.879 7.090 1.00 95.50 92 LYS A N 1
ATOM 752 C CA . LYS A 1 92 ? -3.285 8.426 8.387 1.00 95.50 92 LYS A CA 1
ATOM 753 C C . LYS A 1 92 ? -3.696 6.981 8.669 1.00 95.50 92 LYS A C 1
ATOM 755 O O . LYS A 1 92 ? -2.826 6.204 9.065 1.00 95.50 92 LYS A O 1
ATOM 760 N N . LEU A 1 93 ? -4.951 6.607 8.400 1.00 96.81 93 LEU A N 1
ATOM 761 C CA . LEU A 1 93 ? -5.438 5.242 8.615 1.00 96.81 93 LEU A CA 1
ATOM 762 C C . LEU A 1 93 ? -4.687 4.215 7.749 1.00 96.81 93 LEU A C 1
ATOM 764 O O . LEU A 1 93 ? -4.207 3.202 8.254 1.00 96.81 93 LEU A O 1
ATOM 768 N N . ILE A 1 94 ? -4.503 4.490 6.455 1.00 96.19 94 ILE A N 1
ATOM 769 C CA . ILE A 1 94 ? -3.751 3.584 5.567 1.00 96.19 94 ILE A CA 1
ATOM 770 C C . ILE A 1 94 ? -2.321 3.383 6.088 1.00 96.19 94 ILE A C 1
ATOM 772 O O . ILE A 1 94 ? -1.814 2.259 6.136 1.00 96.19 94 ILE A O 1
ATOM 776 N N . ARG A 1 95 ? -1.669 4.469 6.528 1.00 95.69 95 ARG A N 1
ATOM 777 C CA . ARG A 1 95 ? -0.309 4.410 7.082 1.00 95.69 95 ARG A CA 1
ATOM 778 C C . ARG A 1 95 ? -0.247 3.621 8.386 1.00 95.69 95 ARG A C 1
ATOM 780 O O . ARG A 1 95 ? 0.714 2.872 8.560 1.00 95.69 95 ARG A O 1
ATOM 787 N N . ILE A 1 96 ? -1.210 3.792 9.296 1.00 97.62 96 ILE A N 1
ATOM 788 C CA . ILE A 1 96 ? -1.196 3.052 10.563 1.00 97.62 96 ILE A CA 1
ATOM 789 C C . ILE A 1 96 ? -1.471 1.566 10.333 1.00 97.62 96 ILE A C 1
ATOM 791 O O . ILE A 1 96 ? -0.701 0.754 10.829 1.00 97.62 96 ILE A O 1
ATOM 795 N N . VAL A 1 97 ? -2.441 1.200 9.487 1.00 97.62 97 VAL A N 1
ATOM 796 C CA . VAL A 1 97 ? -2.713 -0.203 9.119 1.00 97.62 97 VAL A CA 1
ATOM 797 C C . VAL A 1 97 ? -1.471 -0.860 8.517 1.00 97.62 97 VAL A C 1
ATOM 799 O O . VAL A 1 97 ? -1.097 -1.960 8.918 1.00 97.62 97 VAL A O 1
ATOM 802 N N . GLY A 1 98 ? -0.774 -0.163 7.612 1.00 95.56 98 GLY A N 1
ATOM 803 C CA . GLY A 1 98 ? 0.486 -0.645 7.045 1.00 95.56 98 GLY A CA 1
ATOM 804 C C . GLY A 1 98 ? 1.552 -0.936 8.102 1.00 95.56 98 GLY A C 1
ATOM 805 O O . GLY A 1 98 ? 2.225 -1.959 8.028 1.00 95.56 98 GLY A O 1
ATOM 806 N N . ARG A 1 99 ? 1.687 -0.070 9.110 1.00 96.31 99 ARG A N 1
ATOM 807 C CA . ARG A 1 99 ? 2.678 -0.227 10.186 1.00 96.31 99 ARG A CA 1
ATOM 808 C C . ARG A 1 99 ? 2.292 -1.275 11.219 1.00 96.31 99 ARG A C 1
ATOM 810 O O . ARG A 1 99 ? 3.164 -2.039 11.625 1.00 96.31 99 ARG A O 1
ATOM 817 N N . LEU A 1 100 ? 1.014 -1.346 11.587 1.00 97.38 100 LEU A N 1
ATOM 818 C CA . LEU A 1 100 ? 0.473 -2.407 12.433 1.00 97.38 100 LEU A CA 1
ATOM 819 C C . LEU A 1 100 ? 0.730 -3.767 11.781 1.00 97.38 100 LEU A C 1
ATOM 821 O O . LEU A 1 100 ? 1.266 -4.662 12.426 1.00 97.38 100 LEU A O 1
ATOM 825 N N . ARG A 1 101 ? 0.470 -3.896 10.471 1.00 96.19 101 ARG A N 1
ATOM 826 C CA . ARG A 1 101 ? 0.808 -5.107 9.710 1.00 96.19 101 ARG A CA 1
ATOM 827 C C . ARG A 1 101 ? 2.305 -5.402 9.766 1.00 96.19 101 ARG A C 1
ATOM 829 O O . ARG A 1 101 ? 2.686 -6.560 9.892 1.00 96.19 101 ARG A O 1
ATOM 836 N N . THR A 1 102 ? 3.166 -4.390 9.677 1.00 93.69 102 THR A N 1
ATOM 837 C CA . THR A 1 102 ? 4.609 -4.615 9.814 1.00 93.69 102 THR A CA 1
ATOM 838 C C . THR A 1 102 ? 4.965 -5.163 11.197 1.00 93.69 102 THR A C 1
ATOM 840 O O . THR A 1 102 ? 5.639 -6.180 11.267 1.00 93.69 102 THR A O 1
ATOM 843 N N . ILE A 1 103 ? 4.494 -4.550 12.286 1.00 94.50 103 ILE A N 1
ATOM 844 C CA . ILE A 1 103 ? 4.829 -4.998 13.651 1.00 94.50 103 ILE A CA 1
ATOM 845 C C . ILE A 1 103 ? 4.295 -6.402 13.945 1.00 94.50 103 ILE A C 1
ATOM 847 O O . ILE A 1 103 ? 4.985 -7.187 14.583 1.00 94.50 103 ILE A O 1
ATOM 851 N N . LEU A 1 104 ? 3.086 -6.726 13.483 1.00 93.19 104 LEU A N 1
ATOM 852 C CA . LEU A 1 104 ? 2.442 -8.005 13.790 1.00 93.19 104 LEU A CA 1
ATOM 853 C C . LEU A 1 104 ? 3.019 -9.190 13.003 1.00 93.19 104 LEU A C 1
ATOM 855 O O . LEU A 1 104 ? 2.922 -10.324 13.462 1.00 93.19 104 LEU A O 1
ATOM 859 N N . PHE A 1 105 ? 3.582 -8.951 11.814 1.00 91.38 105 PHE A N 1
ATOM 860 C CA . PHE A 1 10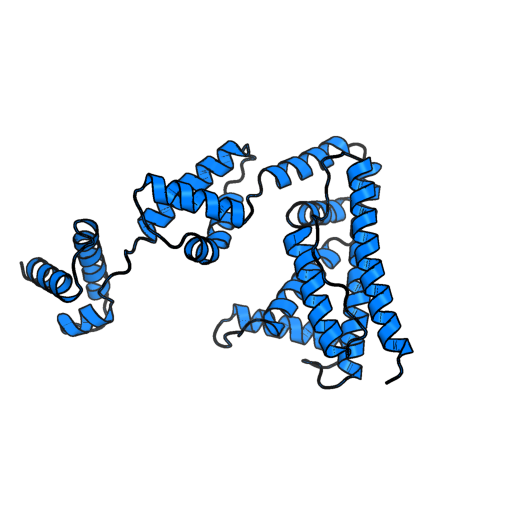5 ? 3.956 -10.024 10.884 1.00 91.38 105 PHE A CA 1
ATOM 861 C C . PHE A 1 105 ? 5.429 -10.016 10.452 1.00 91.38 105 PHE A C 1
ATOM 863 O O . PHE A 1 105 ? 5.838 -10.921 9.728 1.00 91.38 105 PHE A O 1
ATOM 870 N N . HIS A 1 106 ? 6.230 -9.023 10.853 1.00 85.81 106 HIS A N 1
ATOM 871 C CA . HIS A 1 106 ? 7.641 -8.918 10.465 1.00 85.81 106 HIS A CA 1
ATOM 872 C C . HIS A 1 106 ? 8.560 -8.812 11.674 1.00 85.81 106 HIS A C 1
ATOM 874 O O . HIS A 1 106 ? 8.264 -8.128 12.651 1.00 85.81 106 HIS A O 1
ATOM 880 N N . ASN A 1 107 ? 9.741 -9.416 11.554 1.00 84.12 107 ASN A N 1
ATOM 881 C CA . ASN A 1 107 ? 10.818 -9.218 12.515 1.00 84.12 107 ASN A CA 1
ATOM 882 C C . ASN A 1 107 ? 11.473 -7.854 12.270 1.00 84.12 107 ASN A C 1
ATOM 884 O O . ASN A 1 107 ? 12.184 -7.659 11.285 1.00 84.12 107 ASN A O 1
ATOM 888 N N . LEU A 1 108 ? 11.222 -6.906 13.170 1.00 86.62 108 LEU A N 1
ATOM 889 C CA . LEU A 1 108 ? 11.775 -5.557 13.092 1.00 86.62 108 LEU A CA 1
ATOM 890 C C . LEU A 1 108 ? 13.195 -5.489 13.661 1.00 86.62 108 LEU A C 1
ATOM 892 O O . LEU A 1 108 ? 13.483 -6.027 14.731 1.00 86.62 108 LEU A O 1
ATOM 896 N N . ASN A 1 109 ? 14.085 -4.772 12.973 1.00 85.69 109 ASN A N 1
ATOM 897 C CA . ASN A 1 109 ? 15.455 -4.574 13.423 1.00 85.69 109 ASN A CA 1
ATOM 898 C C . ASN A 1 109 ? 15.559 -3.304 14.278 1.00 85.69 109 ASN A C 1
ATOM 900 O O . ASN A 1 109 ? 15.559 -2.184 13.768 1.00 85.69 109 ASN A O 1
ATOM 904 N N . LEU A 1 110 ? 15.750 -3.470 15.587 1.00 85.12 110 LEU A N 1
ATOM 905 C CA . LEU A 1 110 ? 15.887 -2.355 16.530 1.00 85.12 110 LEU A CA 1
ATOM 906 C C . LEU A 1 110 ? 17.140 -1.494 16.322 1.00 85.12 110 LEU A C 1
ATOM 908 O O . LEU A 1 110 ? 17.264 -0.472 16.982 1.00 85.12 110 LEU A O 1
ATOM 912 N N . GLN A 1 111 ? 18.069 -1.845 15.433 1.00 86.00 111 GLN A N 1
ATOM 913 C CA . GLN A 1 111 ? 19.170 -0.957 15.040 1.00 86.00 111 GLN A CA 1
ATOM 914 C C . GLN A 1 111 ? 18.785 -0.028 13.880 1.00 86.00 111 GLN A C 1
ATOM 916 O O . GLN A 1 111 ? 19.417 1.007 13.672 1.00 86.00 111 GLN A O 1
ATOM 921 N N . ASN A 1 112 ? 17.714 -0.344 13.150 1.00 87.94 112 ASN A N 1
ATOM 922 C CA . ASN A 1 112 ? 17.234 0.444 12.026 1.00 87.94 112 ASN A CA 1
ATOM 923 C C . ASN A 1 112 ? 16.315 1.586 12.499 1.00 87.94 112 ASN A C 1
ATOM 925 O O . ASN A 1 112 ? 15.264 1.367 13.101 1.00 87.94 112 ASN A O 1
ATOM 929 N N . ASN A 1 113 ? 16.671 2.833 12.170 1.00 88.44 113 ASN A N 1
ATOM 930 C CA . ASN A 1 113 ? 15.875 4.015 12.523 1.00 88.44 113 ASN A CA 1
ATOM 931 C C . ASN A 1 113 ? 14.452 3.995 11.931 1.00 88.44 113 ASN A C 1
ATOM 933 O O . ASN A 1 113 ? 13.525 4.531 12.541 1.00 88.44 113 ASN A O 1
ATOM 937 N N . LYS A 1 114 ? 14.256 3.376 10.759 1.00 86.44 114 LYS A N 1
ATOM 938 C CA . LYS A 1 114 ? 12.934 3.214 10.134 1.00 86.44 114 LYS A CA 1
ATOM 939 C C . LYS A 1 114 ? 12.037 2.287 10.956 1.00 86.44 114 LYS A C 1
ATOM 941 O O . LYS A 1 114 ? 10.855 2.585 11.138 1.00 86.44 114 LYS A O 1
ATOM 946 N N . ASP A 1 115 ? 12.606 1.209 11.480 1.00 90.19 115 ASP A N 1
ATOM 947 C CA . ASP A 1 115 ? 11.882 0.212 12.267 1.00 90.19 115 ASP A CA 1
ATOM 948 C C . ASP A 1 115 ? 11.551 0.774 13.651 1.00 90.19 115 ASP A C 1
ATOM 950 O O . ASP A 1 115 ? 10.392 0.733 14.058 1.00 90.19 115 ASP A O 1
ATOM 954 N N . LYS A 1 116 ? 12.504 1.462 14.303 1.00 92.50 116 LYS A N 1
ATOM 955 C CA . LYS A 1 116 ? 12.242 2.229 15.539 1.00 92.50 116 LYS A CA 1
ATOM 956 C C . LYS A 1 116 ? 11.086 3.216 15.374 1.00 92.50 116 LYS A C 1
ATOM 958 O O . LYS A 1 116 ? 10.212 3.308 16.230 1.00 92.50 116 LYS A O 1
ATOM 963 N N . ARG A 1 117 ? 11.065 3.958 14.260 1.00 93.31 117 ARG A N 1
ATOM 964 C CA . ARG A 1 117 ? 9.983 4.907 13.958 1.00 93.31 117 ARG A CA 1
ATOM 965 C C . ARG A 1 117 ? 8.643 4.200 13.746 1.00 93.31 117 ARG A C 1
ATOM 967 O O . ARG A 1 117 ? 7.610 4.752 14.107 1.00 93.31 117 ARG A O 1
ATOM 974 N N . THR A 1 118 ? 8.654 3.017 13.137 1.00 92.88 118 THR A N 1
ATOM 975 C CA . THR A 1 118 ? 7.449 2.203 12.926 1.00 92.88 118 THR A CA 1
ATOM 976 C C . THR A 1 118 ? 6.866 1.739 14.257 1.00 92.88 118 THR A C 1
ATOM 9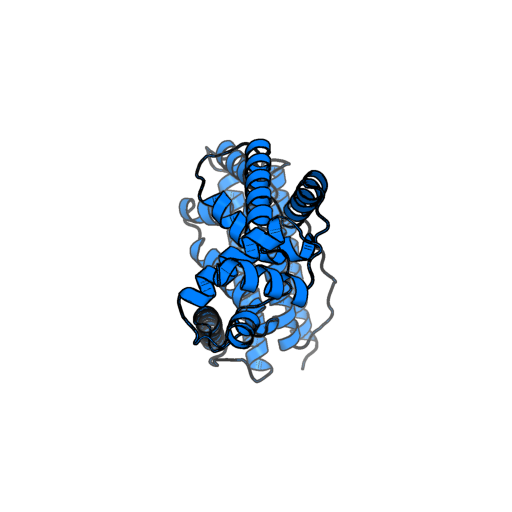78 O O . THR A 1 118 ? 5.670 1.930 14.467 1.00 92.88 118 THR A O 1
ATOM 981 N N . ILE A 1 119 ? 7.719 1.233 15.157 1.00 94.44 119 ILE A N 1
ATOM 982 C CA . ILE A 1 119 ? 7.351 0.820 16.520 1.00 94.44 119 ILE A CA 1
ATOM 983 C C . ILE A 1 119 ? 6.726 1.986 17.270 1.00 94.44 119 ILE A C 1
ATOM 985 O O . ILE A 1 119 ? 5.558 1.909 17.631 1.00 94.44 119 ILE A O 1
ATOM 989 N N . ARG A 1 120 ? 7.450 3.104 17.382 1.00 96.31 120 ARG A N 1
ATOM 990 C CA . ARG A 1 120 ? 6.990 4.281 18.125 1.00 96.31 120 ARG A CA 1
ATOM 991 C C . ARG A 1 120 ? 5.605 4.758 17.690 1.00 96.31 120 ARG A C 1
ATOM 993 O O . ARG A 1 120 ? 4.788 5.106 18.525 1.00 96.31 120 ARG A O 1
ATOM 1000 N N . ILE A 1 121 ? 5.332 4.781 16.386 1.00 96.50 121 ILE A N 1
ATOM 1001 C CA . ILE A 1 121 ? 4.047 5.293 15.892 1.00 96.50 121 ILE A CA 1
ATOM 1002 C C . ILE A 1 121 ? 2.901 4.317 16.182 1.00 96.50 121 ILE A C 1
ATOM 1004 O O . ILE A 1 121 ? 1.769 4.747 16.379 1.00 96.50 121 ILE A O 1
ATOM 1008 N N . CYS A 1 122 ? 3.172 3.014 16.235 1.00 97.12 122 CYS A N 1
ATOM 1009 C CA . CYS A 1 122 ? 2.154 2.062 16.671 1.00 97.12 122 CYS A CA 1
ATOM 1010 C C . CYS A 1 122 ? 1.974 2.079 18.187 1.00 97.12 122 CYS A C 1
ATOM 1012 O O . CYS A 1 122 ? 0.841 1.985 18.632 1.00 97.12 122 CYS A O 1
ATOM 1014 N N . GLU A 1 123 ? 3.043 2.259 18.969 1.00 97.06 123 GLU A N 1
ATOM 1015 C CA . GLU A 1 123 ? 2.940 2.464 20.421 1.00 97.06 123 GLU A CA 1
ATOM 1016 C C . GLU A 1 123 ? 2.113 3.713 20.749 1.00 97.06 123 GLU A C 1
ATOM 1018 O O . GLU A 1 123 ? 1.255 3.661 21.623 1.00 97.06 123 GLU A O 1
ATOM 1023 N N . GLU A 1 124 ? 2.323 4.812 20.014 1.00 97.75 124 GLU A N 1
ATOM 1024 C CA . GLU A 1 124 ? 1.504 6.028 20.107 1.00 97.75 124 GLU A CA 1
ATOM 1025 C C . GLU A 1 124 ? 0.028 5.716 19.797 1.00 97.75 124 GLU A C 1
ATOM 1027 O O . GLU A 1 124 ? -0.844 6.061 20.587 1.00 97.75 124 GLU A O 1
ATOM 1032 N N . TRP A 1 125 ? -0.260 4.979 18.717 1.00 98.19 125 TRP A N 1
ATOM 1033 C CA . TRP A 1 125 ? -1.636 4.589 18.378 1.00 98.19 125 TRP A CA 1
ATOM 1034 C C . TRP A 1 125 ? -2.281 3.662 19.421 1.00 98.19 125 TRP A C 1
ATOM 1036 O O . TRP A 1 125 ? -3.450 3.849 19.760 1.00 98.19 125 TRP A O 1
ATOM 1046 N N . PHE A 1 126 ? -1.545 2.680 19.951 1.00 98.19 126 PHE A N 1
ATOM 1047 C CA . PHE A 1 126 ? -2.040 1.813 21.022 1.00 98.19 126 PHE A CA 1
ATOM 1048 C C . PHE A 1 126 ? -2.316 2.620 22.289 1.00 98.19 126 PHE A C 1
ATOM 1050 O O . PHE A 1 126 ? -3.358 2.435 22.913 1.00 98.19 126 PHE A O 1
ATOM 1057 N N . ASN A 1 127 ? -1.444 3.567 22.637 1.00 97.81 127 ASN A N 1
ATOM 1058 C CA . ASN A 1 127 ? -1.634 4.404 23.813 1.00 97.81 127 ASN A CA 1
ATOM 1059 C C . ASN A 1 127 ? -2.880 5.290 23.669 1.00 97.81 127 ASN A C 1
ATOM 1061 O O . ASN A 1 127 ? -3.706 5.336 24.577 1.00 97.81 127 ASN A O 1
ATOM 1065 N N . ASP A 1 128 ? -3.079 5.894 22.497 1.00 97.50 128 ASP A N 1
ATOM 1066 C CA . ASP A 1 128 ? -4.277 6.685 22.194 1.00 97.50 128 ASP A CA 1
ATOM 1067 C C . ASP A 1 128 ? -5.569 5.844 22.230 1.00 97.50 128 ASP A C 1
ATOM 1069 O O . ASP A 1 128 ? -6.652 6.379 22.467 1.00 97.50 128 ASP A O 1
ATOM 1073 N N . THR A 1 129 ? -5.467 4.530 22.004 1.00 97.25 129 THR A N 1
ATOM 1074 C CA . THR A 1 129 ? -6.619 3.625 21.865 1.00 97.25 129 THR A CA 1
ATOM 1075 C C . THR A 1 129 ? -6.965 2.862 23.149 1.00 97.25 129 THR A C 1
ATOM 1077 O O . THR A 1 129 ? -8.138 2.670 23.469 1.00 97.25 129 THR A O 1
ATOM 1080 N N . CYS A 1 130 ? -5.968 2.391 23.897 1.00 97.12 130 CYS A N 1
ATOM 1081 C CA . CYS A 1 130 ? -6.162 1.579 25.103 1.00 97.12 130 CYS A CA 1
ATOM 1082 C C . CYS A 1 130 ? -5.291 2.017 26.293 1.00 97.12 130 CYS A C 1
ATOM 1084 O O . CYS A 1 130 ? -5.236 1.317 27.302 1.00 97.12 130 CYS A O 1
ATOM 1086 N N . GLY A 1 131 ? -4.592 3.154 26.204 1.00 96.75 131 GLY A N 1
ATOM 1087 C CA . GLY A 1 131 ? -3.772 3.700 27.293 1.00 96.75 131 GLY A CA 1
ATOM 1088 C C . GLY A 1 131 ? -2.471 2.937 27.567 1.00 96.75 131 GLY A C 1
ATOM 1089 O O . GLY A 1 131 ? -1.866 3.115 28.629 1.00 96.75 131 GLY A O 1
ATOM 1090 N N . LYS A 1 132 ? -2.051 2.048 26.656 1.00 96.62 132 LYS A N 1
ATOM 1091 C CA . LYS A 1 132 ? -0.830 1.235 26.760 1.00 96.62 132 LYS A CA 1
ATOM 1092 C C . LYS A 1 132 ? -0.032 1.297 25.469 1.00 96.62 132 LYS A C 1
ATOM 1094 O O . LYS A 1 132 ? -0.606 1.347 24.394 1.00 96.62 132 LYS A O 1
ATOM 1099 N N . ASN A 1 133 ? 1.290 1.174 25.564 1.00 94.19 133 ASN A N 1
ATOM 1100 C CA . ASN A 1 133 ? 2.155 1.089 24.378 1.00 94.19 133 ASN A CA 1
ATOM 1101 C C . ASN A 1 133 ? 1.952 -0.216 23.588 1.00 94.19 133 ASN A C 1
ATOM 1103 O O . ASN A 1 133 ? 2.315 -0.292 22.418 1.00 94.19 133 ASN A O 1
ATOM 1107 N N . TYR A 1 134 ? 1.395 -1.246 24.227 1.00 95.50 134 TYR A N 1
ATOM 1108 C CA . TYR A 1 134 ? 1.000 -2.497 23.592 1.00 95.50 134 TYR A CA 1
ATOM 1109 C C . TYR A 1 134 ? -0.118 -3.158 24.419 1.00 95.50 134 TYR A C 1
ATOM 1111 O O . TYR A 1 134 ? 0.002 -3.152 25.649 1.00 95.50 134 TYR A O 1
ATOM 1119 N N . PRO A 1 135 ? -1.170 -3.728 23.804 1.00 96.44 135 PRO A N 1
ATOM 1120 C CA . PRO A 1 135 ? -2.239 -4.408 24.535 1.00 96.44 135 PRO A CA 1
ATOM 1121 C C . PRO A 1 135 ? -1.736 -5.692 25.211 1.00 96.44 135 PRO A C 1
ATOM 1123 O O . PRO A 1 135 ? -1.058 -6.512 24.594 1.00 96.44 135 PRO A O 1
ATOM 1126 N N . GLN A 1 136 ? -2.061 -5.877 26.487 1.00 95.00 136 GLN A N 1
ATOM 1127 C CA . GLN A 1 136 ? -1.612 -7.001 27.316 1.00 95.00 136 GLN A CA 1
ATOM 1128 C C . GLN A 1 136 ? -2.755 -7.898 27.792 1.00 95.00 136 GLN A C 1
ATOM 1130 O O . GLN A 1 136 ? -2.509 -9.011 28.256 1.00 95.00 136 GLN A O 1
ATOM 1135 N N . ASN A 1 137 ? -3.998 -7.426 27.705 1.00 95.25 137 ASN A N 1
ATOM 1136 C CA . ASN A 1 137 ? -5.175 -8.170 28.132 1.00 95.25 137 ASN A CA 1
ATOM 1137 C C . ASN A 1 137 ? -6.327 -8.045 27.128 1.00 95.25 137 ASN A C 1
ATOM 1139 O O . ASN A 1 137 ? -6.267 -7.311 26.143 1.00 95.25 137 ASN A O 1
ATOM 1143 N N . GLU A 1 138 ? -7.379 -8.814 27.382 1.00 93.50 138 GLU A N 1
ATOM 1144 C CA . GLU A 1 138 ? -8.507 -8.949 26.473 1.00 93.50 138 GLU A CA 1
ATOM 1145 C C . GLU A 1 138 ? -9.298 -7.643 26.273 1.00 93.50 138 GLU A C 1
ATOM 1147 O O . GLU A 1 138 ? -9.704 -7.348 25.149 1.00 93.50 138 GLU A O 1
ATOM 1152 N N . GLU A 1 139 ? -9.478 -6.837 27.322 1.00 94.56 139 GLU A N 1
ATOM 1153 C CA . GLU A 1 139 ? -10.195 -5.555 27.244 1.00 94.56 139 GLU A CA 1
ATOM 1154 C C . GLU A 1 139 ? -9.420 -4.524 26.413 1.00 94.56 139 GLU A C 1
ATOM 1156 O O . GLU A 1 139 ? -9.999 -3.808 25.594 1.00 94.56 139 GLU A O 1
ATOM 1161 N N . GLU A 1 140 ? -8.095 -4.490 26.558 1.00 96.88 140 GLU A N 1
ATOM 1162 C CA . GLU A 1 140 ? -7.223 -3.628 25.757 1.00 96.88 140 GLU A CA 1
ATOM 1163 C C . GLU A 1 140 ? -7.256 -4.029 24.272 1.00 96.88 140 GLU A C 1
ATOM 1165 O O . GLU A 1 140 ? -7.376 -3.164 23.397 1.00 96.88 140 GLU A O 1
ATOM 1170 N N . TRP A 1 141 ? -7.237 -5.335 23.973 1.00 95.88 141 TRP A N 1
ATOM 1171 C CA . TRP A 1 141 ? -7.411 -5.841 22.608 1.00 95.88 141 TRP A CA 1
ATOM 1172 C C . TRP A 1 141 ? -8.794 -5.532 22.035 1.00 95.88 141 TRP A C 1
ATOM 1174 O O . TRP A 1 141 ? -8.898 -5.170 20.860 1.00 95.88 141 TRP A O 1
ATOM 1184 N N . LYS A 1 142 ? -9.848 -5.638 22.851 1.00 94.25 142 LYS A N 1
ATOM 1185 C CA . LYS A 1 142 ? -11.212 -5.260 22.467 1.00 94.25 142 LYS A CA 1
ATOM 1186 C C . LYS A 1 142 ? -11.274 -3.787 22.065 1.00 94.25 142 LYS A C 1
ATOM 1188 O O . LYS A 1 142 ? -11.738 -3.496 20.965 1.00 94.25 142 LYS A O 1
ATOM 1193 N N . SER A 1 143 ? -10.717 -2.885 22.880 1.00 96.06 143 SER A N 1
ATOM 1194 C CA . SER A 1 143 ? -10.659 -1.448 22.563 1.00 96.06 143 SER A CA 1
ATOM 1195 C C . SER A 1 143 ? -9.934 -1.177 21.239 1.00 96.06 143 SER A C 1
ATOM 1197 O O . SER A 1 143 ? -10.411 -0.413 20.393 1.00 96.06 143 SER A O 1
ATOM 1199 N N . CYS A 1 144 ? -8.804 -1.859 21.012 1.00 96.94 144 CYS A N 1
ATOM 1200 C CA . CYS A 1 144 ? -8.046 -1.752 19.764 1.00 96.94 144 CYS A CA 1
ATOM 1201 C C . CYS A 1 144 ? -8.851 -2.216 18.548 1.00 96.94 144 CYS A C 1
ATOM 1203 O O . CYS A 1 144 ? -8.860 -1.539 17.516 1.00 96.94 144 CYS A O 1
ATOM 1205 N N . LEU A 1 145 ? -9.548 -3.349 18.664 1.00 94.88 145 LEU A N 1
ATOM 1206 C CA . LEU A 1 145 ? -10.394 -3.871 17.596 1.00 94.88 145 LEU A CA 1
ATOM 1207 C C . LEU A 1 145 ? -11.560 -2.927 17.284 1.00 94.88 145 LEU A C 1
ATOM 1209 O O . LEU A 1 145 ? -11.762 -2.578 16.123 1.00 94.88 145 LEU A O 1
ATOM 1213 N N . GLU A 1 146 ? -12.312 -2.496 18.295 1.00 94.38 146 GLU A N 1
ATOM 1214 C CA . GLU A 1 146 ? -13.479 -1.620 18.128 1.00 94.38 146 GLU A CA 1
ATOM 1215 C C . GLU A 1 146 ? -13.096 -0.263 17.523 1.00 94.38 146 GLU A C 1
ATOM 1217 O O . GLU A 1 146 ? -13.774 0.246 16.622 1.00 94.38 146 GLU A O 1
ATOM 1222 N N . THR A 1 147 ? -11.962 0.291 17.954 1.00 96.69 147 THR A N 1
ATOM 1223 C CA . THR A 1 147 ? -11.424 1.539 17.407 1.00 96.69 147 THR A CA 1
ATOM 1224 C C . THR A 1 147 ? -11.013 1.373 15.950 1.00 96.69 147 THR A C 1
ATOM 1226 O O . THR A 1 147 ? -11.386 2.199 15.113 1.00 96.69 147 THR A O 1
ATOM 1229 N N . LEU A 1 148 ? -10.306 0.290 15.606 1.00 96.88 148 LEU A N 1
ATOM 1230 C CA . LEU A 1 148 ? -9.901 0.024 14.226 1.00 96.88 148 LEU A CA 1
ATOM 1231 C C . LEU A 1 148 ? -11.112 -0.205 13.308 1.00 96.88 148 LEU A C 1
ATOM 1233 O O . LEU A 1 148 ? -11.140 0.317 12.192 1.00 96.88 148 LEU A O 1
ATOM 1237 N N . ILE A 1 149 ? -12.137 -0.920 13.783 1.00 95.00 149 ILE A N 1
ATOM 1238 C CA . ILE A 1 149 ? -13.418 -1.090 13.081 1.00 95.00 149 ILE A CA 1
ATOM 1239 C C . ILE A 1 149 ? -14.067 0.274 12.821 1.00 95.00 149 ILE A C 1
ATOM 1241 O O . ILE A 1 149 ? -14.426 0.581 11.686 1.00 95.00 149 ILE A O 1
ATOM 1245 N N . THR A 1 150 ? -14.174 1.117 13.849 1.00 95.38 150 THR A N 1
ATOM 1246 C CA . THR A 1 150 ? -14.798 2.445 13.748 1.00 95.38 150 THR A CA 1
ATOM 1247 C C . THR A 1 150 ? -14.056 3.349 12.767 1.00 95.38 150 THR A C 1
ATOM 1249 O O . THR A 1 150 ? -14.672 3.953 11.887 1.00 95.38 150 THR A O 1
ATOM 1252 N N . GLN A 1 151 ? -12.725 3.402 12.862 1.00 96.75 151 GLN A N 1
ATOM 1253 C CA . GLN A 1 151 ? -11.888 4.156 11.927 1.00 96.75 151 GLN A CA 1
ATOM 1254 C C . GLN A 1 151 ? -12.066 3.656 10.488 1.00 96.75 151 GLN A C 1
ATOM 1256 O O . GLN A 1 151 ? -12.173 4.465 9.568 1.00 96.75 151 GLN A O 1
ATOM 1261 N N . SER A 1 152 ? -12.171 2.340 10.297 1.00 96.69 152 SER A N 1
ATOM 1262 C CA . SER A 1 152 ? -12.358 1.727 8.978 1.00 96.69 152 SER A CA 1
ATOM 1263 C C . SER A 1 152 ? -13.742 1.994 8.391 1.00 96.69 152 SER A C 1
ATOM 1265 O O . SER A 1 152 ? -13.850 2.285 7.205 1.00 96.69 152 SER A O 1
ATOM 1267 N N . MET A 1 153 ? -14.804 1.974 9.197 1.00 95.62 153 MET A N 1
ATOM 1268 C CA . MET A 1 153 ? -16.140 2.360 8.727 1.00 95.62 153 MET A CA 1
ATOM 1269 C C . MET A 1 153 ? -16.172 3.830 8.298 1.00 95.62 153 MET A C 1
ATOM 1271 O O . MET A 1 153 ? -16.650 4.142 7.209 1.00 95.62 153 MET A O 1
ATOM 1275 N N . ASN A 1 154 ? -15.595 4.727 9.104 1.00 95.56 154 ASN A N 1
ATOM 1276 C CA . ASN A 1 154 ? -15.495 6.149 8.762 1.00 95.56 154 ASN A CA 1
ATOM 1277 C C . ASN A 1 154 ? -14.675 6.379 7.487 1.00 95.56 154 ASN A C 1
ATOM 1279 O O . ASN A 1 154 ? -15.018 7.243 6.678 1.00 95.56 154 ASN A O 1
ATOM 1283 N N . PHE A 1 155 ? -13.618 5.591 7.293 1.00 96.75 155 PHE A N 1
ATOM 1284 C CA . PHE A 1 155 ? -12.841 5.579 6.061 1.00 96.75 155 PHE A CA 1
ATOM 1285 C C . PHE A 1 155 ? -13.712 5.207 4.859 1.00 96.75 155 PHE A C 1
ATOM 1287 O O . PHE A 1 155 ? -13.786 5.987 3.915 1.00 96.75 155 PHE A O 1
ATOM 1294 N N . MET A 1 156 ? -14.428 4.078 4.916 1.00 96.94 156 MET A N 1
ATOM 1295 C CA . MET A 1 156 ? -15.289 3.631 3.813 1.00 96.94 156 MET A CA 1
ATOM 1296 C C . MET A 1 156 ? -16.370 4.666 3.482 1.00 96.94 156 MET A C 1
ATOM 1298 O O . MET A 1 156 ? -16.526 5.022 2.320 1.00 96.94 156 MET A O 1
ATOM 1302 N N . ILE A 1 157 ? -17.030 5.237 4.495 1.00 95.88 157 ILE A N 1
ATOM 1303 C CA . ILE A 1 157 ? -18.014 6.319 4.315 1.00 95.88 157 ILE A CA 1
ATOM 1304 C C . ILE A 1 157 ? -17.382 7.535 3.626 1.00 95.88 157 ILE A C 1
ATOM 1306 O O . ILE A 1 157 ? -18.003 8.173 2.779 1.00 95.88 157 ILE A O 1
ATOM 1310 N N . SER A 1 158 ? -16.145 7.882 3.979 1.00 96.56 158 SER A N 1
ATOM 1311 C CA . SER A 1 158 ? -15.467 9.045 3.402 1.00 96.56 158 SER A CA 1
ATOM 1312 C C . SER A 1 158 ? -15.062 8.816 1.943 1.00 96.56 158 SER A C 1
ATOM 1314 O O . SER A 1 158 ? -15.161 9.740 1.137 1.00 96.56 158 SER A O 1
ATOM 1316 N N . ILE A 1 159 ? -14.648 7.593 1.597 1.00 97.88 159 ILE A N 1
ATOM 1317 C CA . ILE A 1 159 ? -14.391 7.193 0.208 1.00 97.88 159 ILE A CA 1
ATOM 1318 C C . ILE A 1 159 ? -15.687 7.203 -0.599 1.00 97.88 159 ILE A C 1
ATOM 1320 O O . ILE A 1 159 ? -15.709 7.770 -1.687 1.00 97.88 159 ILE A O 1
ATOM 1324 N N . HIS A 1 160 ? -16.767 6.647 -0.051 1.00 97.44 160 HIS A N 1
ATOM 1325 C CA . HIS A 1 160 ? -18.079 6.630 -0.695 1.00 97.44 160 HIS A CA 1
ATOM 1326 C C . HIS A 1 160 ? -18.575 8.040 -1.008 1.00 97.44 160 HIS A C 1
ATOM 1328 O O . HIS A 1 160 ? -18.843 8.352 -2.163 1.00 97.44 160 HIS A O 1
ATOM 1334 N N . ARG A 1 161 ? -18.542 8.940 -0.020 1.00 97.31 161 ARG A N 1
ATOM 1335 C CA . ARG A 1 161 ? -18.865 10.359 -0.222 1.00 97.31 161 ARG A CA 1
ATOM 1336 C C . ARG A 1 161 ? -17.997 11.017 -1.286 1.00 97.31 161 ARG A C 1
ATOM 1338 O O . ARG A 1 161 ? -18.482 11.869 -2.014 1.00 97.31 161 ARG A O 1
ATOM 1345 N N . CYS A 1 162 ? -16.716 10.658 -1.381 1.00 98.06 162 CYS A N 1
ATOM 1346 C CA . CYS A 1 162 ? -15.848 11.184 -2.434 1.00 98.06 162 CYS A CA 1
ATOM 1347 C C . CYS A 1 162 ? -16.340 10.753 -3.824 1.00 98.06 162 CYS A C 1
ATOM 1349 O O . CYS A 1 162 ? -16.418 11.585 -4.721 1.00 98.06 162 CYS A O 1
ATOM 1351 N N . VAL A 1 163 ? -16.733 9.486 -3.988 1.00 97.94 163 VAL A N 1
ATOM 1352 C CA . VAL A 1 163 ? -17.326 8.982 -5.239 1.00 97.94 163 VAL A CA 1
ATOM 1353 C C . VAL A 1 163 ? -18.642 9.701 -5.555 1.00 97.94 163 VAL A C 1
ATOM 1355 O O . VAL A 1 163 ? -18.820 10.153 -6.682 1.00 97.94 163 VAL A O 1
ATOM 1358 N N . GLU A 1 164 ? -19.517 9.904 -4.565 1.00 97.56 164 GLU A N 1
ATOM 1359 C CA . GLU A 1 164 ? -20.757 10.678 -4.739 1.00 97.56 164 GLU A CA 1
ATOM 1360 C C . GLU A 1 164 ? -20.487 12.133 -5.154 1.00 97.56 164 GLU A C 1
ATOM 1362 O O . GLU A 1 164 ? -21.192 12.677 -6.002 1.00 97.56 164 GLU A O 1
ATOM 1367 N N . GLN A 1 165 ? -19.471 12.783 -4.577 1.00 97.69 165 GLN A N 1
ATOM 1368 C CA . GLN A 1 165 ? -19.086 14.142 -4.971 1.00 97.69 165 GLN A CA 1
ATOM 1369 C C . GLN A 1 165 ? -18.574 14.169 -6.413 1.00 97.69 165 GLN A C 1
ATOM 1371 O O . GLN A 1 165 ? -19.013 15.018 -7.179 1.00 97.69 165 GLN A O 1
ATOM 1376 N N . ILE A 1 166 ? -17.737 13.204 -6.813 1.00 97.56 166 ILE A N 1
ATOM 1377 C CA . ILE A 1 166 ? -17.266 13.078 -8.201 1.00 97.56 166 ILE A CA 1
ATOM 1378 C C . ILE A 1 166 ? -18.445 12.893 -9.158 1.00 97.56 166 ILE A C 1
ATOM 1380 O O . ILE A 1 166 ? -18.481 13.547 -10.194 1.00 97.56 166 ILE A O 1
ATOM 1384 N N . ALA A 1 167 ? -19.426 12.054 -8.816 1.00 97.06 167 ALA A N 1
ATOM 1385 C CA . ALA A 1 167 ? -20.600 11.812 -9.658 1.00 97.06 167 ALA A CA 1
ATOM 1386 C C . ALA A 1 167 ? -21.391 13.094 -9.984 1.00 97.06 167 ALA A C 1
ATOM 1388 O O . ALA A 1 167 ? -22.004 13.181 -11.049 1.00 97.06 167 ALA A O 1
ATOM 1389 N N . ASN A 1 168 ? -21.366 14.069 -9.069 1.00 96.81 168 ASN A N 1
ATOM 1390 C CA . ASN A 1 168 ? -22.080 15.341 -9.166 1.00 96.81 168 ASN A CA 1
ATOM 1391 C C . ASN A 1 168 ? -21.182 16.524 -9.580 1.00 96.81 168 ASN A C 1
ATOM 1393 O O . ASN A 1 168 ? -21.672 17.651 -9.657 1.00 96.81 168 ASN A O 1
ATOM 1397 N N . ASP A 1 169 ? -19.890 16.291 -9.817 1.00 97.31 169 ASP A N 1
ATOM 1398 C CA . ASP A 1 169 ? -18.922 17.330 -10.168 1.00 97.31 169 ASP A CA 1
ATOM 1399 C C . ASP A 1 169 ? -19.013 17.707 -11.656 1.00 97.31 169 ASP A C 1
ATOM 1401 O O . ASP A 1 169 ? -19.247 16.859 -12.520 1.00 97.31 169 ASP A O 1
ATOM 1405 N N . GLU A 1 170 ? -18.803 18.984 -11.982 1.00 96.50 170 GLU A N 1
ATOM 1406 C CA . GLU A 1 170 ? -18.844 19.462 -13.372 1.00 96.50 170 GLU A CA 1
ATOM 1407 C C . GLU A 1 170 ? -17.698 18.895 -14.231 1.00 96.50 170 GLU A C 1
ATOM 1409 O O . GLU A 1 170 ? -17.860 18.724 -15.439 1.00 96.50 170 GLU A O 1
ATOM 1414 N N . PHE A 1 171 ? -16.574 18.530 -13.604 1.00 95.62 171 PHE A N 1
ATOM 1415 C CA . PHE A 1 171 ? -15.408 17.898 -14.223 1.00 95.62 171 PHE A CA 1
ATOM 1416 C C . PHE A 1 171 ? -15.369 16.382 -13.986 1.00 95.62 171 PHE A C 1
ATOM 1418 O O . PHE A 1 171 ? -14.302 15.770 -14.097 1.00 95.62 171 PHE A O 1
ATOM 1425 N N . ARG A 1 172 ? -16.509 15.751 -13.661 1.00 95.88 172 ARG A N 1
ATOM 1426 C CA . ARG A 1 172 ? -16.620 14.303 -13.401 1.00 95.88 172 ARG A CA 1
ATOM 1427 C C . ARG A 1 172 ? -15.843 13.459 -14.407 1.00 95.88 172 ARG A C 1
ATOM 1429 O O . ARG A 1 172 ? -15.025 12.635 -14.004 1.00 95.88 172 ARG A O 1
ATOM 1436 N N . ASP A 1 173 ? -16.089 13.670 -15.698 1.00 95.62 173 ASP A N 1
ATOM 1437 C CA . ASP A 1 173 ? -15.518 12.838 -16.760 1.00 95.62 173 ASP A CA 1
ATOM 1438 C C . ASP A 1 173 ? -13.984 12.987 -16.819 1.00 95.62 173 ASP A C 1
ATOM 1440 O O . ASP A 1 173 ? -13.272 11.990 -16.923 1.00 95.62 173 ASP A O 1
ATOM 1444 N N . GLU A 1 174 ? -13.454 14.202 -16.629 1.00 95.12 174 GLU A N 1
ATOM 1445 C CA . GLU A 1 174 ? -12.006 14.461 -16.573 1.00 95.12 174 GLU A CA 1
ATOM 1446 C C . GLU A 1 174 ? -11.353 13.832 -15.334 1.00 95.12 174 GLU A C 1
ATOM 1448 O O . GLU A 1 174 ? -10.256 13.269 -15.406 1.00 95.12 174 GLU A O 1
ATOM 1453 N N . ILE A 1 175 ? -12.024 13.912 -14.179 1.00 94.81 175 ILE A N 1
ATOM 1454 C CA . ILE A 1 175 ? -11.553 13.302 -12.932 1.00 94.81 175 ILE A CA 1
ATOM 1455 C C . ILE A 1 175 ? -11.475 11.782 -13.094 1.00 94.81 175 ILE A C 1
ATOM 1457 O O . ILE A 1 175 ? -10.467 11.173 -12.727 1.00 94.81 175 ILE A O 1
ATOM 1461 N N . VAL A 1 176 ? -12.527 11.175 -13.640 1.00 95.94 176 VAL A N 1
ATOM 1462 C CA . VAL A 1 176 ? -12.619 9.728 -13.842 1.00 95.94 176 VAL A CA 1
ATOM 1463 C C . VAL A 1 176 ? -11.604 9.258 -14.882 1.00 95.94 176 VAL A C 1
ATOM 1465 O O . VAL A 1 176 ? -10.895 8.280 -14.632 1.00 95.94 176 VAL A O 1
ATOM 1468 N N . GLU A 1 177 ? -11.443 9.982 -15.992 1.00 93.69 177 GLU A N 1
ATOM 1469 C CA . GLU A 1 177 ? -10.432 9.675 -17.004 1.00 93.69 177 GLU A CA 1
ATOM 1470 C C . GLU A 1 177 ? -9.010 9.740 -16.423 1.00 93.69 177 GLU A C 1
ATOM 1472 O O . GLU A 1 177 ? -8.214 8.827 -16.657 1.00 93.69 177 GLU A O 1
ATOM 1477 N N . ASP A 1 178 ? -8.685 10.752 -15.607 1.00 91.38 178 ASP A N 1
ATOM 1478 C CA . ASP A 1 178 ? -7.382 10.844 -14.933 1.00 91.38 178 ASP A CA 1
ATOM 1479 C C . ASP A 1 178 ? -7.138 9.648 -13.998 1.00 91.38 178 ASP A C 1
ATOM 1481 O O . ASP A 1 178 ? -6.048 9.065 -14.009 1.00 91.38 178 ASP A O 1
ATOM 1485 N N . ILE A 1 179 ? -8.149 9.226 -13.229 1.00 93.12 179 ILE A N 1
ATOM 1486 C CA . ILE A 1 179 ? -8.045 8.061 -12.338 1.00 93.12 179 ILE A CA 1
ATOM 1487 C C . ILE A 1 179 ? -7.830 6.774 -13.144 1.00 93.12 179 ILE A C 1
ATOM 1489 O O . ILE A 1 179 ? -6.903 6.012 -12.850 1.00 93.12 179 ILE A O 1
ATOM 1493 N N . ILE A 1 180 ? -8.643 6.535 -14.178 1.00 92.44 180 ILE A N 1
ATOM 1494 C CA . ILE A 1 180 ? -8.532 5.354 -15.046 1.00 92.44 180 ILE A CA 1
ATOM 1495 C C . ILE A 1 180 ? -7.164 5.332 -15.729 1.00 92.44 180 ILE A C 1
ATOM 1497 O O . ILE A 1 180 ? -6.489 4.299 -15.732 1.00 92.44 180 ILE A O 1
ATOM 1501 N N . LYS A 1 181 ? -6.711 6.473 -16.256 1.00 89.12 181 LYS A N 1
ATOM 1502 C CA . LYS A 1 181 ? -5.403 6.609 -16.899 1.00 89.12 181 LYS A CA 1
ATOM 1503 C C . LYS A 1 181 ? -4.283 6.272 -15.923 1.00 89.12 181 LYS A C 1
ATOM 1505 O O . LYS A 1 181 ? -3.458 5.418 -16.241 1.00 89.12 181 LYS A O 1
ATOM 1510 N N . LYS A 1 182 ? -4.279 6.864 -14.724 1.00 88.12 182 LYS A N 1
ATOM 1511 C CA . LYS A 1 182 ? -3.286 6.575 -13.674 1.00 88.12 182 LYS A CA 1
ATOM 1512 C C . LYS A 1 182 ? -3.288 5.104 -13.266 1.00 88.12 182 LYS A C 1
ATOM 1514 O O . LYS A 1 182 ? -2.218 4.535 -13.068 1.00 88.12 182 LYS A O 1
ATOM 1519 N N . ARG A 1 183 ? -4.461 4.474 -13.174 1.00 87.12 183 ARG A N 1
ATOM 1520 C CA . ARG A 1 183 ? -4.573 3.039 -12.890 1.00 87.12 183 ARG A CA 1
ATOM 1521 C C . ARG A 1 183 ? -4.010 2.190 -14.031 1.00 87.12 183 ARG A C 1
ATOM 1523 O O . ARG A 1 183 ? -3.266 1.256 -13.770 1.00 87.12 183 ARG A O 1
ATOM 1530 N N . SER A 1 184 ? -4.311 2.530 -15.284 1.00 84.12 184 SER A N 1
ATOM 1531 C CA . SER A 1 184 ? -3.896 1.752 -16.464 1.00 84.12 184 SER A CA 1
ATOM 1532 C C . SER A 1 184 ? -2.377 1.695 -16.681 1.00 84.12 184 SER A C 1
ATOM 1534 O O . SER A 1 184 ? -1.869 0.750 -17.289 1.00 84.12 184 SER A O 1
ATOM 1536 N N . ILE A 1 185 ? -1.649 2.695 -16.176 1.00 85.31 185 ILE A N 1
ATOM 1537 C CA . ILE A 1 185 ? -0.187 2.787 -16.277 1.00 85.31 185 ILE A CA 1
ATOM 1538 C C . ILE A 1 185 ? 0.542 2.225 -15.049 1.00 85.31 185 ILE A C 1
ATOM 1540 O O . ILE A 1 185 ? 1.769 2.131 -15.066 1.00 85.31 185 ILE A O 1
ATOM 1544 N N . ASP A 1 186 ? -0.176 1.865 -13.981 1.00 84.38 186 ASP A N 1
ATOM 1545 C CA . ASP A 1 186 ? 0.425 1.288 -12.780 1.00 84.38 186 ASP A CA 1
ATOM 1546 C C . ASP A 1 186 ? 0.670 -0.204 -12.985 1.00 84.38 186 ASP A C 1
ATOM 1548 O O . ASP A 1 186 ? -0.252 -1.013 -12.935 1.00 84.38 186 ASP A O 1
ATOM 1552 N N . LEU A 1 187 ? 1.931 -0.562 -13.214 1.00 85.25 187 LEU A N 1
ATOM 1553 C CA . LEU A 1 187 ? 2.340 -1.957 -13.302 1.00 85.25 187 LEU A CA 1
ATOM 1554 C C . LEU A 1 187 ? 2.356 -2.586 -11.900 1.00 85.25 187 LEU A C 1
ATOM 1556 O O . LEU A 1 187 ? 2.967 -2.062 -10.956 1.00 85.25 187 LEU A O 1
ATOM 1560 N N . SER A 1 188 ? 1.666 -3.711 -11.771 1.00 84.69 188 SER A N 1
ATOM 1561 C CA . SER A 1 188 ? 1.683 -4.593 -10.610 1.00 84.69 188 SER A CA 1
ATOM 1562 C C . SER A 1 188 ? 3.007 -5.348 -10.499 1.00 84.69 188 SER A C 1
ATOM 1564 O O . SER A 1 188 ? 3.791 -5.420 -11.443 1.00 84.69 188 SER A O 1
ATOM 1566 N N . GLN A 1 189 ? 3.265 -5.934 -9.329 1.00 86.44 189 GLN A N 1
ATOM 1567 C CA . GLN A 1 189 ? 4.476 -6.725 -9.110 1.00 86.44 189 GLN A CA 1
ATOM 1568 C C . GLN A 1 189 ? 4.550 -7.940 -10.046 1.00 86.44 189 GLN A C 1
ATOM 1570 O O . GLN A 1 189 ? 5.617 -8.199 -10.586 1.00 86.44 189 GLN A O 1
ATOM 1575 N N . GLY A 1 190 ? 3.427 -8.622 -10.295 1.00 86.75 190 GLY A N 1
ATOM 1576 C CA . GLY A 1 190 ? 3.383 -9.752 -11.230 1.00 86.75 190 GLY A CA 1
ATOM 1577 C C . GLY A 1 190 ? 3.683 -9.336 -12.673 1.00 86.75 190 GLY A C 1
ATOM 1578 O O . GLY A 1 190 ? 4.427 -10.017 -13.366 1.00 86.75 190 GLY A O 1
ATOM 1579 N N . GLU A 1 191 ? 3.199 -8.168 -13.107 1.00 89.12 191 GLU A N 1
ATOM 1580 C CA . GLU A 1 191 ? 3.560 -7.624 -14.426 1.00 89.12 191 GLU A CA 1
ATOM 1581 C C . GLU A 1 191 ? 5.053 -7.271 -14.511 1.00 89.12 191 GLU A C 1
ATOM 1583 O O . GLU A 1 191 ? 5.674 -7.452 -15.555 1.00 89.12 191 GLU A O 1
ATOM 1588 N N . PHE A 1 192 ? 5.660 -6.790 -13.420 1.00 91.44 192 PHE A N 1
ATOM 1589 C CA . PHE A 1 192 ? 7.113 -6.612 -13.368 1.00 91.44 192 PHE A CA 1
ATOM 1590 C C . PHE A 1 192 ? 7.861 -7.936 -13.445 1.00 91.44 192 PHE A C 1
ATOM 1592 O O . PHE A 1 192 ? 8.854 -8.008 -14.157 1.00 91.44 192 PHE A O 1
ATOM 1599 N N . GLU A 1 193 ? 7.406 -8.959 -12.732 1.00 92.69 193 GLU A N 1
ATOM 1600 C CA . GLU A 1 193 ? 8.026 -10.282 -12.746 1.00 92.69 193 GLU A CA 1
ATOM 1601 C C . GLU A 1 193 ? 8.002 -10.896 -14.149 1.00 92.69 193 GLU A C 1
ATOM 1603 O O . GLU A 1 193 ? 9.028 -11.375 -14.632 1.00 92.69 193 GLU A O 1
ATOM 1608 N N . GLU A 1 194 ? 6.871 -10.786 -14.851 1.00 93.06 194 GLU A N 1
ATOM 1609 C CA . GLU A 1 194 ? 6.752 -11.203 -16.248 1.00 93.06 194 GLU A CA 1
ATOM 1610 C C . GLU A 1 194 ? 7.725 -10.428 -17.152 1.00 93.06 194 GLU A C 1
ATOM 1612 O O . GLU A 1 194 ? 8.430 -11.025 -17.970 1.00 93.06 194 GLU A O 1
ATOM 1617 N N . LEU A 1 195 ? 7.837 -9.106 -16.972 1.00 92.12 195 LEU A N 1
ATOM 1618 C CA . LEU A 1 195 ? 8.815 -8.297 -17.704 1.00 92.12 195 LEU A CA 1
ATOM 1619 C C . LEU A 1 195 ? 10.257 -8.707 -17.390 1.00 92.12 195 LEU A C 1
ATOM 1621 O O . LEU A 1 195 ? 11.072 -8.784 -18.307 1.00 92.12 195 LEU A O 1
ATOM 1625 N N . VAL A 1 196 ? 10.582 -8.997 -16.128 1.00 91.31 196 VAL A N 1
ATOM 1626 C CA . VAL A 1 196 ? 11.907 -9.489 -15.726 1.00 91.31 196 VAL A CA 1
ATOM 1627 C C . VAL A 1 196 ? 12.209 -10.810 -16.414 1.00 91.31 196 VAL A C 1
ATOM 1629 O O . VAL A 1 196 ? 13.289 -10.955 -16.981 1.00 91.31 196 VAL A O 1
ATOM 1632 N N . HIS A 1 197 ? 11.249 -11.730 -16.437 1.00 89.62 197 HIS A N 1
ATOM 1633 C CA . HIS A 1 197 ? 11.384 -13.010 -17.117 1.00 89.62 197 HIS A CA 1
ATOM 1634 C C . HIS A 1 197 ? 11.625 -12.842 -18.625 1.00 89.62 197 HIS A C 1
ATOM 1636 O O . HIS A 1 197 ? 12.528 -13.465 -19.183 1.00 89.62 197 HIS A O 1
ATOM 1642 N N . ILE A 1 198 ? 10.869 -11.966 -19.296 1.00 85.69 198 ILE A N 1
ATOM 1643 C CA . ILE A 1 198 ? 11.063 -11.667 -20.725 1.00 85.69 198 ILE A CA 1
ATOM 1644 C C . ILE A 1 198 ? 12.462 -11.089 -20.974 1.00 85.69 198 ILE A C 1
ATOM 1646 O O . ILE A 1 198 ? 13.173 -11.552 -21.867 1.00 85.69 198 ILE A O 1
ATOM 1650 N N . VAL A 1 199 ? 12.879 -10.096 -20.185 1.00 84.19 199 VAL A N 1
ATOM 1651 C CA . VAL A 1 199 ? 14.181 -9.436 -20.353 1.00 84.19 199 VAL A CA 1
ATOM 1652 C C . VAL A 1 199 ? 15.334 -10.398 -20.074 1.00 84.19 199 VAL A C 1
ATOM 1654 O O . VAL A 1 199 ? 16.262 -10.473 -20.875 1.00 84.19 199 VAL A O 1
ATOM 1657 N N . ALA A 1 200 ? 15.267 -11.170 -18.989 1.00 77.94 200 ALA A N 1
ATOM 1658 C CA . ALA A 1 200 ? 16.287 -12.155 -18.646 1.00 77.94 200 ALA A CA 1
ATOM 1659 C C . ALA A 1 200 ? 16.459 -13.196 -19.760 1.00 77.94 200 ALA A C 1
ATOM 1661 O O . ALA A 1 200 ? 17.583 -13.441 -20.196 1.00 77.94 200 ALA A O 1
ATOM 1662 N N . ASN A 1 201 ? 15.355 -13.733 -20.291 1.00 74.88 201 ASN A N 1
ATOM 1663 C CA . ASN A 1 201 ? 15.397 -14.675 -21.410 1.00 74.88 201 ASN A CA 1
ATOM 1664 C C . ASN A 1 201 ? 16.000 -14.053 -22.675 1.00 74.88 201 ASN A C 1
ATOM 1666 O O . ASN A 1 201 ? 16.846 -14.674 -23.315 1.00 74.88 201 ASN A O 1
ATOM 1670 N N . ASN A 1 202 ? 15.626 -12.814 -23.011 1.00 69.81 202 ASN A N 1
ATOM 1671 C CA . ASN A 1 202 ? 16.200 -12.096 -24.155 1.00 69.81 202 ASN A CA 1
ATOM 1672 C C . ASN A 1 202 ? 17.708 -11.846 -23.994 1.00 69.81 202 ASN A C 1
ATOM 1674 O O . ASN A 1 202 ? 18.439 -11.822 -24.982 1.00 69.81 202 ASN A O 1
ATOM 1678 N N . MET A 1 203 ? 18.179 -11.690 -22.756 1.00 75.69 203 MET A N 1
ATOM 1679 C CA . MET A 1 203 ? 19.597 -11.555 -22.417 1.00 75.69 203 MET A CA 1
ATOM 1680 C C . MET A 1 203 ? 20.314 -12.908 -22.248 1.00 75.69 203 MET A C 1
ATOM 1682 O O . MET A 1 203 ? 21.509 -12.924 -21.957 1.00 75.69 203 MET A O 1
ATOM 1686 N N . GLY A 1 204 ? 19.621 -14.041 -22.420 1.00 67.00 204 GLY A N 1
ATOM 1687 C CA . GLY A 1 204 ? 20.190 -15.382 -22.242 1.00 67.00 204 GLY A CA 1
ATOM 1688 C C . GLY A 1 204 ? 20.548 -15.715 -20.790 1.00 67.00 204 GLY A C 1
ATOM 1689 O O . GLY A 1 204 ? 21.452 -16.510 -20.537 1.00 67.00 204 GLY A O 1
ATOM 1690 N N . MET A 1 205 ? 19.875 -15.085 -19.830 1.00 66.50 205 MET A N 1
ATOM 1691 C CA . MET A 1 205 ? 20.150 -15.212 -18.407 1.00 66.50 205 MET A CA 1
ATOM 1692 C C . MET A 1 205 ? 19.175 -16.161 -17.716 1.00 66.50 205 MET A C 1
ATOM 1694 O O . MET A 1 205 ? 17.967 -16.059 -17.899 1.00 66.50 205 MET A O 1
ATOM 1698 N N . ASN A 1 206 ? 19.700 -17.019 -16.840 1.00 75.81 206 ASN A N 1
ATOM 1699 C CA . ASN A 1 206 ? 18.894 -17.834 -15.937 1.00 75.81 206 ASN A CA 1
ATOM 1700 C C . ASN A 1 206 ? 18.948 -17.233 -14.527 1.00 75.81 206 ASN A C 1
ATOM 1702 O O . ASN A 1 206 ? 19.957 -17.370 -13.834 1.00 75.81 206 ASN A O 1
ATOM 1706 N N . ILE A 1 207 ? 17.890 -16.527 -14.133 1.00 75.25 207 ILE A N 1
ATOM 1707 C CA . ILE A 1 207 ? 17.783 -15.870 -12.828 1.00 75.25 207 ILE A CA 1
ATOM 1708 C C . ILE A 1 207 ? 16.442 -16.170 -12.165 1.00 75.25 207 ILE A C 1
ATOM 1710 O O . ILE A 1 207 ? 15.439 -16.424 -12.830 1.00 75.25 207 ILE A O 1
ATOM 1714 N N . ASP A 1 208 ? 16.425 -16.060 -10.842 1.00 78.62 208 ASP A N 1
ATOM 1715 C CA . ASP A 1 208 ? 15.195 -16.069 -10.059 1.00 78.62 208 ASP A CA 1
ATOM 1716 C C . ASP A 1 208 ? 14.472 -14.716 -10.216 1.00 78.62 208 ASP A C 1
ATOM 1718 O O . ASP A 1 208 ? 14.850 -13.700 -9.618 1.00 78.62 208 ASP A O 1
ATOM 1722 N N . CYS A 1 209 ? 13.474 -14.697 -11.104 1.00 85.38 209 CYS A N 1
ATOM 1723 C CA . CYS A 1 209 ? 12.719 -13.495 -11.457 1.00 85.38 209 CYS A CA 1
ATOM 1724 C C . CYS A 1 209 ? 11.854 -13.003 -10.292 1.00 85.38 209 CYS A C 1
ATOM 1726 O O . CYS A 1 209 ? 11.749 -11.789 -10.091 1.00 85.38 209 CYS A O 1
ATOM 1728 N N . GLU A 1 210 ? 11.292 -13.924 -9.507 1.00 84.44 210 GLU A N 1
ATOM 1729 C CA . GLU A 1 210 ? 10.474 -13.625 -8.332 1.00 84.44 210 GLU A CA 1
ATOM 1730 C C . GLU A 1 210 ? 11.328 -12.915 -7.277 1.00 84.44 210 GLU A C 1
ATOM 1732 O O . GLU A 1 210 ? 11.021 -11.787 -6.880 1.00 84.44 210 GLU A O 1
ATOM 1737 N N . MET A 1 211 ? 12.474 -13.502 -6.916 1.00 80.62 211 MET A N 1
ATOM 1738 C CA . MET A 1 211 ? 13.376 -12.944 -5.907 1.00 80.62 211 MET A CA 1
ATOM 1739 C C . MET A 1 211 ? 13.937 -11.575 -6.323 1.00 80.62 211 MET A C 1
ATOM 1741 O O . MET A 1 211 ? 14.017 -10.648 -5.508 1.00 80.62 211 MET A O 1
ATOM 1745 N N . LEU A 1 212 ? 14.341 -11.413 -7.592 1.00 84.19 212 LEU A N 1
ATOM 1746 C CA . LEU A 1 212 ? 14.828 -10.120 -8.082 1.00 84.19 212 LEU A CA 1
ATOM 1747 C C . LEU A 1 212 ? 13.725 -9.060 -8.025 1.00 84.19 212 LEU A C 1
ATOM 1749 O O . LEU A 1 212 ? 13.972 -7.935 -7.578 1.00 84.19 212 LEU A O 1
ATOM 1753 N N . THR A 1 213 ? 12.518 -9.424 -8.458 1.00 88.62 213 THR A N 1
ATOM 1754 C CA . THR A 1 213 ? 11.367 -8.524 -8.458 1.00 88.62 213 THR A CA 1
ATOM 1755 C C . THR A 1 213 ? 11.003 -8.124 -7.036 1.00 88.62 213 THR A C 1
ATOM 1757 O O . THR A 1 213 ? 10.903 -6.930 -6.763 1.00 88.62 213 THR A O 1
ATOM 1760 N N . GLU A 1 214 ? 10.902 -9.066 -6.099 1.00 83.94 214 GLU A N 1
ATOM 1761 C CA . GLU A 1 214 ? 10.620 -8.775 -4.689 1.00 83.94 214 GLU A CA 1
ATOM 1762 C C . GLU A 1 214 ? 11.627 -7.770 -4.106 1.00 83.94 214 GLU A C 1
ATOM 1764 O O . GLU A 1 214 ? 11.253 -6.795 -3.445 1.00 83.94 214 GLU A O 1
ATOM 1769 N N . ARG A 1 215 ? 12.913 -7.945 -4.433 1.00 84.62 215 ARG A N 1
ATOM 1770 C CA . ARG A 1 215 ? 13.996 -7.078 -3.960 1.00 84.62 215 ARG A CA 1
ATOM 1771 C C . ARG A 1 215 ? 13.965 -5.674 -4.566 1.00 84.62 215 ARG A C 1
ATOM 1773 O O . ARG A 1 215 ? 14.296 -4.712 -3.871 1.00 84.62 215 ARG A O 1
ATOM 1780 N N . LYS A 1 216 ? 13.646 -5.538 -5.857 1.00 88.00 216 LYS A N 1
ATOM 1781 C CA . LYS A 1 216 ? 13.862 -4.293 -6.626 1.00 88.00 216 LYS A CA 1
ATOM 1782 C C . LYS A 1 216 ? 12.586 -3.540 -6.990 1.00 88.00 216 LYS A C 1
ATOM 1784 O O . LYS A 1 216 ? 12.659 -2.344 -7.273 1.00 88.00 216 LYS A O 1
ATOM 1789 N N . TYR A 1 217 ? 11.419 -4.174 -6.901 1.00 89.31 217 TYR A N 1
ATOM 1790 C CA . TYR A 1 217 ? 10.135 -3.614 -7.330 1.00 89.31 217 TYR A CA 1
ATOM 1791 C C . TYR A 1 217 ? 9.845 -2.226 -6.742 1.00 89.31 217 TYR A C 1
ATOM 1793 O O . TYR A 1 217 ? 9.476 -1.300 -7.468 1.00 89.31 217 TYR A O 1
ATOM 1801 N N . GLN A 1 218 ? 10.065 -2.035 -5.438 1.00 85.12 218 GLN A N 1
ATOM 1802 C CA . GLN A 1 218 ? 9.806 -0.743 -4.790 1.00 85.12 218 GLN A CA 1
ATOM 1803 C C . GLN A 1 218 ? 10.742 0.367 -5.278 1.00 85.12 218 GLN A C 1
ATOM 1805 O O . GLN A 1 218 ? 10.337 1.528 -5.353 1.00 85.12 218 GLN A O 1
ATOM 1810 N N . ASP A 1 219 ? 11.983 0.035 -5.618 1.00 86.50 219 ASP A N 1
ATOM 1811 C CA . ASP A 1 219 ? 12.941 1.008 -6.135 1.00 86.50 219 ASP A CA 1
ATOM 1812 C C . ASP A 1 219 ? 12.653 1.328 -7.601 1.00 86.50 219 ASP A C 1
ATOM 1814 O O . ASP A 1 219 ? 12.654 2.502 -7.980 1.00 86.50 219 ASP A O 1
ATOM 1818 N N . TRP A 1 220 ? 12.271 0.323 -8.394 1.00 89.12 220 TRP A N 1
ATOM 1819 C CA . TRP A 1 220 ? 11.791 0.535 -9.755 1.00 89.12 220 TRP A CA 1
ATOM 1820 C C . TRP A 1 220 ? 10.562 1.439 -9.794 1.00 89.12 220 TRP A C 1
ATOM 1822 O O . TRP A 1 220 ? 10.571 2.442 -10.512 1.00 89.12 220 TRP A O 1
ATOM 1832 N N . LYS A 1 221 ? 9.548 1.184 -8.953 1.00 86.19 221 LYS A N 1
ATOM 1833 C CA . LYS A 1 221 ? 8.370 2.062 -8.863 1.00 86.19 221 LYS A CA 1
ATOM 1834 C C . LYS A 1 221 ? 8.734 3.498 -8.508 1.00 86.19 221 LYS A C 1
ATOM 1836 O O . LYS A 1 221 ? 8.211 4.419 -9.129 1.00 86.19 221 LYS A O 1
ATOM 1841 N N . LYS A 1 222 ? 9.645 3.724 -7.556 1.00 83.62 222 LYS A N 1
ATOM 1842 C CA . LYS A 1 222 ? 10.106 5.088 -7.236 1.00 83.62 222 LYS A CA 1
ATOM 1843 C C . LYS A 1 222 ? 10.732 5.759 -8.459 1.00 83.62 222 LYS A C 1
ATOM 1845 O O . LYS A 1 222 ? 10.353 6.878 -8.790 1.00 83.62 222 LYS A O 1
ATOM 1850 N N . ILE A 1 223 ? 11.648 5.080 -9.151 1.00 84.00 223 ILE A N 1
ATOM 1851 C CA . ILE A 1 223 ? 12.346 5.618 -10.333 1.00 84.00 223 ILE A CA 1
ATOM 1852 C C . ILE A 1 223 ? 11.369 5.937 -11.474 1.00 84.00 223 ILE A C 1
ATOM 1854 O O . ILE A 1 223 ? 11.542 6.925 -12.197 1.00 84.00 223 ILE A O 1
ATOM 1858 N N . LEU A 1 224 ? 10.338 5.113 -11.660 1.00 82.94 224 LEU A N 1
ATOM 1859 C CA . LEU A 1 224 ? 9.292 5.367 -12.649 1.00 82.94 224 LEU A CA 1
ATOM 1860 C C . LEU A 1 224 ? 8.416 6.559 -12.256 1.00 82.94 224 LEU A C 1
ATOM 1862 O O . LEU A 1 224 ? 8.191 7.426 -13.099 1.00 82.94 224 LEU A O 1
ATOM 1866 N N . ASN A 1 225 ? 8.036 6.673 -10.982 1.00 75.19 225 ASN A N 1
ATOM 1867 C CA . ASN A 1 225 ? 7.231 7.787 -10.475 1.00 75.19 225 ASN A CA 1
ATOM 1868 C C . ASN A 1 225 ? 7.955 9.143 -10.552 1.00 75.19 225 ASN A C 1
ATOM 1870 O O . ASN A 1 225 ? 7.307 10.166 -10.751 1.00 75.19 225 ASN A O 1
ATOM 1874 N N . TYR A 1 226 ? 9.289 9.174 -10.434 1.00 68.25 226 TYR A N 1
ATOM 1875 C CA . TYR A 1 226 ? 10.065 10.416 -10.565 1.00 68.25 226 TYR A CA 1
ATOM 1876 C C . TYR A 1 226 ? 10.185 10.932 -12.006 1.00 68.25 226 TYR A C 1
ATOM 1878 O O . TYR A 1 226 ? 10.490 12.107 -12.195 1.00 68.25 226 TYR A O 1
ATOM 1886 N N . SER A 1 227 ? 9.945 10.108 -13.036 1.00 59.53 227 SER A N 1
ATOM 1887 C CA . SER A 1 227 ? 9.878 10.626 -14.409 1.00 59.53 227 SER A CA 1
ATOM 1888 C C . SER A 1 227 ? 8.482 11.170 -14.691 1.00 59.53 227 SER A C 1
ATOM 1890 O O . SER A 1 227 ? 7.621 10.466 -15.210 1.00 59.53 227 SER A O 1
ATOM 1892 N N . THR A 1 228 ? 8.281 12.426 -14.324 1.00 50.56 228 THR A N 1
ATOM 1893 C CA . THR A 1 228 ? 7.034 13.205 -14.305 1.00 50.56 228 THR A CA 1
ATOM 1894 C C . THR A 1 228 ? 6.453 13.562 -15.680 1.00 50.56 228 THR A C 1
ATOM 1896 O O . THR A 1 228 ? 6.026 14.687 -15.913 1.00 50.56 228 THR A O 1
ATOM 1899 N N . VAL A 1 229 ? 6.363 12.610 -16.607 1.00 55.94 229 VAL A N 1
ATOM 1900 C CA . VAL A 1 229 ? 5.574 12.796 -17.835 1.00 55.94 229 VAL A CA 1
ATOM 1901 C C . VAL A 1 229 ? 4.540 11.684 -17.894 1.00 55.94 229 VAL A C 1
ATOM 1903 O O . VAL A 1 229 ? 4.910 10.516 -17.789 1.00 55.94 229 VAL A O 1
ATOM 1906 N N . GLN A 1 230 ? 3.258 12.045 -18.034 1.00 56.28 230 GLN A N 1
ATOM 1907 C CA . GLN A 1 230 ? 2.179 11.098 -18.326 1.00 56.28 230 GLN A CA 1
ATOM 1908 C C . GLN A 1 230 ? 2.543 10.340 -19.604 1.00 56.28 230 GLN A C 1
ATOM 1910 O O . GLN A 1 230 ? 2.420 10.855 -20.714 1.00 56.28 230 GLN A O 1
ATOM 1915 N N . LYS A 1 231 ? 3.056 9.130 -19.423 1.00 65.88 231 LYS A N 1
ATOM 1916 C CA . LYS A 1 231 ? 3.494 8.237 -20.486 1.00 65.88 231 LYS A CA 1
ATOM 1917 C C . LYS A 1 231 ? 2.390 7.226 -20.738 1.00 65.88 231 LYS A C 1
ATOM 1919 O O . LYS A 1 231 ? 1.716 6.813 -19.797 1.00 65.88 231 LYS A O 1
ATOM 1924 N N . SER A 1 232 ? 2.189 6.858 -21.999 1.00 81.56 232 SER A N 1
ATOM 1925 C CA . SER A 1 232 ? 1.317 5.735 -22.331 1.00 81.56 232 SER A CA 1
ATOM 1926 C C . SER A 1 232 ? 1.819 4.466 -21.639 1.00 81.56 232 SER A C 1
ATOM 1928 O O . SER A 1 232 ? 2.976 4.391 -21.202 1.00 81.56 232 SER A O 1
ATOM 1930 N N . ARG A 1 233 ? 0.957 3.456 -21.539 1.00 82.38 233 ARG A N 1
ATOM 1931 C CA . ARG A 1 233 ? 1.323 2.174 -20.937 1.00 82.38 233 ARG A CA 1
ATOM 1932 C C . ARG A 1 233 ? 2.542 1.557 -21.629 1.00 82.38 233 ARG A C 1
ATOM 1934 O O . ARG A 1 233 ? 3.442 1.073 -20.951 1.00 82.38 233 ARG A O 1
ATOM 1941 N N . GLU A 1 234 ? 2.631 1.671 -22.951 1.00 83.19 234 GLU A N 1
ATOM 1942 C CA . GLU A 1 234 ? 3.765 1.199 -23.755 1.00 83.19 234 GLU A CA 1
ATOM 1943 C C . GLU A 1 234 ? 5.068 1.898 -23.355 1.00 83.19 234 GLU A C 1
ATOM 1945 O O . GLU A 1 234 ? 6.091 1.247 -23.169 1.00 83.19 234 GLU A O 1
ATOM 1950 N N . ALA A 1 235 ? 5.032 3.215 -23.144 1.00 83.00 235 ALA A N 1
ATOM 1951 C CA . ALA A 1 235 ? 6.207 3.974 -22.730 1.00 83.00 235 ALA A CA 1
ATOM 1952 C C . ALA A 1 235 ? 6.638 3.665 -21.281 1.00 83.00 235 ALA A C 1
ATOM 1954 O O . ALA A 1 235 ? 7.824 3.778 -20.952 1.00 83.00 235 ALA A O 1
ATOM 1955 N N . ILE A 1 236 ? 5.706 3.269 -20.404 1.00 85.44 236 ILE A N 1
ATOM 1956 C CA . ILE A 1 236 ? 6.039 2.750 -19.068 1.00 85.44 236 ILE A CA 1
ATOM 1957 C C . ILE A 1 236 ? 6.668 1.363 -19.166 1.00 85.44 236 ILE A C 1
ATOM 1959 O O . ILE A 1 236 ? 7.683 1.134 -18.508 1.00 85.44 236 ILE A O 1
ATOM 1963 N N . ILE A 1 237 ? 6.128 0.472 -20.001 1.00 86.81 237 ILE A N 1
ATOM 1964 C CA . ILE A 1 237 ? 6.707 -0.853 -20.254 1.00 86.81 237 ILE A CA 1
ATOM 1965 C C . ILE A 1 237 ? 8.126 -0.704 -20.808 1.00 86.81 237 ILE A C 1
ATOM 1967 O O . ILE A 1 237 ? 9.055 -1.227 -20.208 1.00 86.81 237 ILE A O 1
ATOM 1971 N N . GLU A 1 238 ? 8.331 0.100 -21.854 1.00 84.00 238 GLU A N 1
ATOM 1972 C CA . GLU A 1 238 ? 9.652 0.332 -22.453 1.00 84.00 238 GLU A CA 1
ATOM 1973 C C . GLU A 1 238 ? 10.666 0.861 -21.425 1.00 84.00 238 GLU A C 1
ATOM 1975 O O . GLU A 1 238 ? 11.809 0.405 -21.353 1.00 84.00 238 GLU A O 1
ATOM 1980 N N . LYS A 1 239 ? 10.260 1.825 -20.588 1.00 84.81 239 LYS A N 1
ATOM 1981 C CA . LYS A 1 239 ? 11.137 2.354 -19.538 1.00 84.81 239 LYS A CA 1
ATOM 1982 C C . LYS A 1 239 ? 11.417 1.313 -18.452 1.00 84.81 239 LYS A C 1
ATOM 1984 O O . LYS A 1 239 ? 12.532 1.278 -17.935 1.00 84.81 239 LYS A O 1
ATOM 1989 N N . SER A 1 240 ? 10.425 0.497 -18.104 1.00 88.19 240 SER A N 1
ATOM 1990 C CA . SER A 1 240 ? 10.568 -0.594 -17.135 1.00 88.19 240 SER A CA 1
ATOM 1991 C C . SER A 1 240 ? 11.529 -1.652 -17.663 1.00 88.19 240 SER A C 1
ATOM 1993 O O . SER A 1 240 ? 12.449 -2.014 -16.944 1.00 88.19 240 SER A O 1
ATOM 1995 N N . THR A 1 241 ? 11.411 -2.043 -18.934 1.00 84.75 241 THR A N 1
ATOM 1996 C CA . THR A 1 241 ? 12.359 -2.916 -19.638 1.00 84.75 241 THR A CA 1
ATOM 1997 C C . THR A 1 241 ? 13.782 -2.378 -19.542 1.00 84.75 241 THR A C 1
ATOM 1999 O O . THR A 1 241 ? 14.639 -3.069 -19.007 1.00 84.75 241 THR A O 1
ATOM 2002 N N . LYS A 1 242 ? 14.030 -1.119 -19.929 1.00 79.44 242 LYS A N 1
ATOM 2003 C CA . LYS A 1 242 ? 15.370 -0.504 -19.825 1.00 79.44 242 LYS A CA 1
ATOM 2004 C C . LYS A 1 242 ? 15.899 -0.485 -18.393 1.00 79.44 242 LYS A C 1
ATOM 2006 O O . LYS A 1 242 ? 17.087 -0.674 -18.154 1.00 79.44 242 LYS A O 1
ATOM 2011 N N . LEU A 1 243 ? 15.024 -0.221 -17.426 1.00 85.25 243 LEU A N 1
ATOM 2012 C CA . LEU A 1 243 ? 15.393 -0.199 -16.015 1.00 85.25 243 LEU A CA 1
ATOM 2013 C C . LEU A 1 243 ? 15.746 -1.597 -15.500 1.00 85.25 243 LEU A C 1
ATOM 2015 O O . LEU A 1 243 ? 16.712 -1.731 -14.751 1.00 85.25 243 LEU A O 1
ATOM 2019 N N 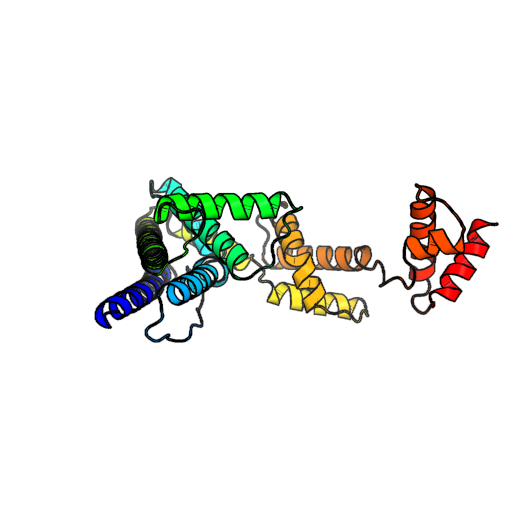. ILE A 1 244 ? 14.992 -2.617 -15.907 1.00 85.81 244 ILE A N 1
ATOM 2020 C CA . ILE A 1 244 ? 15.268 -4.021 -15.608 1.00 85.81 244 ILE A CA 1
ATOM 2021 C C . ILE A 1 244 ? 16.573 -4.437 -16.276 1.00 85.81 244 ILE A C 1
ATOM 2023 O O . ILE A 1 244 ? 17.426 -4.956 -15.578 1.00 85.81 244 ILE A O 1
ATOM 2027 N N . GLU A 1 245 ? 16.789 -4.145 -17.560 1.00 77.50 245 GLU A N 1
ATOM 2028 C CA . GLU A 1 245 ? 18.052 -4.408 -18.266 1.00 77.50 245 GLU A CA 1
ATOM 2029 C C . GLU A 1 245 ? 19.234 -3.777 -17.532 1.00 77.50 245 GLU A C 1
ATOM 2031 O O . GLU A 1 245 ? 20.198 -4.460 -17.211 1.00 77.50 245 GLU A O 1
ATOM 2036 N N . CYS A 1 246 ? 19.145 -2.490 -17.183 1.00 76.50 246 CYS A N 1
ATOM 2037 C CA . CYS A 1 246 ? 20.161 -1.826 -16.372 1.00 76.50 246 CYS A CA 1
ATOM 2038 C C . CYS A 1 246 ? 20.346 -2.496 -15.010 1.00 76.50 246 CYS A C 1
ATOM 2040 O O . CYS A 1 246 ? 21.473 -2.639 -14.552 1.00 76.50 246 CYS A O 1
ATOM 2042 N N . THR A 1 247 ? 19.257 -2.891 -14.352 1.00 85.25 247 THR A N 1
ATOM 2043 C CA . THR A 1 247 ? 19.326 -3.556 -13.050 1.00 85.25 247 THR A CA 1
ATOM 2044 C C . THR A 1 247 ? 19.951 -4.925 -13.183 1.00 85.25 247 THR A C 1
ATOM 2046 O O . THR A 1 247 ? 20.768 -5.253 -12.351 1.00 85.25 247 THR A O 1
ATOM 2049 N N . LEU A 1 248 ? 19.648 -5.696 -14.221 1.00 76.25 248 LEU A N 1
ATOM 2050 C CA . LEU A 1 248 ? 20.336 -6.938 -14.520 1.00 76.25 248 LEU A CA 1
ATOM 2051 C C . LEU A 1 248 ? 21.807 -6.617 -14.752 1.00 76.25 248 LEU A C 1
ATOM 2053 O O . LEU A 1 248 ? 22.622 -7.037 -13.962 1.00 76.25 248 LEU A O 1
ATOM 2057 N N . LEU A 1 249 ? 22.178 -5.744 -15.680 1.00 68.12 249 LEU A N 1
ATOM 2058 C CA . LEU A 1 249 ? 23.585 -5.402 -15.935 1.00 68.12 249 LEU A CA 1
ATOM 2059 C C . LEU A 1 249 ? 24.373 -4.897 -14.704 1.00 68.12 249 LEU A C 1
ATOM 2061 O O . LEU A 1 249 ? 25.585 -5.090 -14.656 1.00 68.12 249 LEU A O 1
ATOM 2065 N N . VAL A 1 250 ? 23.718 -4.250 -13.731 1.00 69.50 250 VAL A N 1
ATOM 2066 C CA . VAL A 1 250 ? 24.351 -3.681 -12.522 1.00 69.50 250 VAL A CA 1
ATOM 2067 C C . VAL A 1 250 ? 24.255 -4.598 -11.292 1.00 69.50 250 VAL A C 1
ATOM 2069 O O . VAL A 1 250 ? 25.222 -4.696 -10.545 1.00 69.50 250 VAL A O 1
ATOM 2072 N N . ASP A 1 251 ? 23.116 -5.259 -11.059 1.00 60.16 251 ASP A N 1
ATOM 2073 C CA . ASP A 1 251 ? 22.912 -6.261 -9.995 1.00 60.16 251 ASP A CA 1
ATOM 2074 C C . ASP A 1 251 ? 23.465 -7.637 -10.386 1.00 60.16 251 ASP A C 1
ATOM 2076 O O . ASP A 1 251 ? 23.652 -8.478 -9.508 1.00 60.16 251 ASP A O 1
ATOM 2080 N N . ILE A 1 252 ? 23.797 -7.862 -11.662 1.00 52.44 252 ILE A N 1
ATOM 2081 C CA . ILE A 1 252 ? 24.837 -8.800 -12.093 1.00 52.44 252 ILE A CA 1
ATOM 2082 C C . ILE A 1 252 ? 26.189 -8.225 -11.630 1.00 52.44 252 ILE A C 1
ATOM 2084 O O . ILE A 1 252 ? 27.136 -8.101 -12.386 1.00 52.44 252 ILE A O 1
ATOM 2088 N N . GLU A 1 253 ? 26.339 -7.967 -10.334 1.00 48.03 253 GLU A N 1
ATOM 2089 C CA . GLU A 1 253 ? 27.424 -8.597 -9.598 1.00 48.03 253 GLU A CA 1
ATOM 2090 C C . GLU A 1 253 ? 27.037 -10.080 -9.521 1.00 48.03 253 GLU A C 1
ATOM 2092 O O . GLU A 1 253 ? 26.543 -10.558 -8.500 1.00 48.03 253 GLU A O 1
ATOM 2097 N N . LEU A 1 254 ? 27.159 -10.758 -10.683 1.00 51.66 254 LEU A N 1
ATOM 2098 C CA . LEU A 1 254 ? 27.259 -12.207 -10.878 1.00 51.66 254 LEU A CA 1
ATOM 2099 C C . LEU A 1 254 ? 27.620 -12.822 -9.537 1.00 51.66 254 LEU A C 1
ATOM 2101 O O . LEU A 1 254 ? 28.716 -12.487 -9.122 1.00 51.66 254 LEU A O 1
ATOM 2105 N N . GLY A 1 255 ? 26.772 -13.611 -8.861 1.00 53.19 255 GLY A N 1
ATOM 2106 C CA . GLY A 1 255 ? 27.043 -14.117 -7.505 1.00 53.19 255 GLY A CA 1
ATOM 2107 C C . GLY A 1 255 ? 28.507 -14.524 -7.341 1.00 53.19 255 GLY A C 1
ATOM 2108 O O . GLY A 1 255 ? 28.897 -15.625 -7.732 1.00 53.19 255 GLY A O 1
ATOM 2109 N N . MET A 1 256 ? 29.332 -13.567 -6.902 1.00 64.94 256 MET A N 1
ATOM 2110 C CA . MET A 1 256 ? 30.750 -13.626 -7.231 1.00 64.94 256 MET A CA 1
ATOM 2111 C C . MET A 1 256 ? 31.299 -14.692 -6.308 1.00 64.94 256 MET A C 1
ATOM 2113 O O . MET A 1 256 ? 31.005 -14.657 -5.111 1.00 64.94 256 MET A O 1
ATOM 2117 N N . PRO A 1 257 ? 32.097 -15.645 -6.809 1.00 72.81 257 PRO A N 1
ATOM 2118 C CA . PRO A 1 257 ? 32.584 -16.722 -5.962 1.00 72.81 257 PRO A CA 1
ATOM 2119 C C . PRO A 1 257 ? 33.580 -16.211 -4.902 1.00 72.81 257 PRO A C 1
ATOM 2121 O O . PRO A 1 257 ? 34.069 -16.999 -4.097 1.00 72.81 257 PRO A O 1
ATOM 2124 N N . ILE A 1 258 ? 33.884 -14.904 -4.904 1.00 70.44 258 ILE A N 1
ATOM 2125 C CA . ILE A 1 258 ? 34.724 -14.204 -3.937 1.00 70.44 258 ILE A CA 1
ATOM 2126 C C . ILE A 1 258 ? 33.978 -13.011 -3.324 1.00 70.44 258 ILE A C 1
ATOM 2128 O O . ILE A 1 258 ? 33.211 -12.309 -3.982 1.00 70.44 258 ILE A O 1
ATOM 2132 N N . THR A 1 259 ? 34.287 -12.741 -2.066 1.00 76.25 259 THR A N 1
ATOM 2133 C CA . THR A 1 259 ? 33.835 -11.594 -1.278 1.00 76.25 259 THR A CA 1
ATOM 2134 C C . THR A 1 259 ? 35.012 -10.677 -0.931 1.00 76.25 259 THR A C 1
ATOM 2136 O O . THR A 1 259 ? 36.175 -10.986 -1.201 1.00 76.25 259 THR A O 1
ATOM 2139 N N . SER A 1 260 ? 34.738 -9.545 -0.279 1.00 60.69 260 SER A N 1
ATOM 2140 C CA . SER A 1 260 ? 35.791 -8.663 0.241 1.00 60.69 260 SER A CA 1
ATOM 2141 C C . SER A 1 260 ? 36.693 -9.352 1.272 1.00 60.69 260 SER A C 1
ATOM 2143 O O . SER A 1 260 ? 37.889 -9.063 1.301 1.00 60.69 260 SER A O 1
ATOM 2145 N N . SER A 1 261 ? 36.154 -10.282 2.070 1.00 63.12 261 SER A N 1
ATOM 2146 C CA . SER A 1 261 ? 36.932 -11.094 3.014 1.00 63.12 261 SER A CA 1
ATOM 2147 C C . SER A 1 261 ? 37.940 -11.988 2.294 1.00 63.12 261 SER A C 1
ATOM 2149 O O . SER A 1 261 ? 39.099 -12.035 2.685 1.00 63.12 261 SER A O 1
ATOM 2151 N N . ASP A 1 262 ? 37.548 -12.597 1.174 1.00 79.75 262 ASP A N 1
ATOM 2152 C CA . ASP A 1 262 ? 38.436 -13.474 0.402 1.00 79.75 262 ASP A CA 1
ATOM 2153 C C . ASP A 1 262 ? 39.627 -12.722 -0.202 1.00 79.75 262 ASP A C 1
ATOM 2155 O O . ASP A 1 262 ? 40.725 -13.265 -0.302 1.00 79.75 262 ASP A O 1
ATOM 2159 N N . ILE A 1 263 ? 39.433 -11.454 -0.578 1.00 77.25 263 ILE A N 1
ATOM 2160 C CA . ILE A 1 263 ? 40.517 -10.589 -1.060 1.00 77.25 263 ILE A CA 1
ATOM 2161 C C . ILE A 1 263 ? 41.447 -10.187 0.085 1.00 77.25 263 ILE A C 1
ATOM 2163 O O . ILE A 1 263 ? 42.664 -10.220 -0.083 1.00 77.25 263 ILE A O 1
ATOM 2167 N N . ILE A 1 264 ? 40.892 -9.818 1.241 1.00 75.25 264 ILE A N 1
ATOM 2168 C CA . ILE A 1 264 ? 41.674 -9.475 2.437 1.00 75.25 264 ILE A CA 1
ATOM 2169 C C . ILE A 1 264 ? 42.571 -10.650 2.836 1.00 75.25 264 ILE A C 1
ATOM 2171 O O . ILE A 1 264 ? 43.776 -10.459 3.001 1.00 75.25 264 ILE A O 1
ATOM 2175 N N . ASP A 1 265 ? 42.006 -11.856 2.891 1.00 86.94 265 ASP A N 1
ATOM 2176 C CA . ASP A 1 265 ? 42.721 -13.067 3.289 1.00 86.94 265 ASP A CA 1
ATOM 2177 C C . ASP A 1 265 ? 43.741 -13.503 2.226 1.00 86.94 265 ASP A C 1
ATOM 2179 O O . ASP A 1 265 ? 44.879 -13.840 2.549 1.00 86.94 265 ASP A O 1
ATOM 2183 N N . SER A 1 266 ? 43.374 -13.459 0.939 1.00 88.56 266 SER A N 1
ATOM 2184 C CA . SER A 1 266 ? 44.240 -13.921 -0.155 1.00 88.56 266 SER A CA 1
ATOM 2185 C C . SER A 1 266 ? 45.397 -12.965 -0.472 1.00 88.56 266 SER A C 1
ATOM 2187 O O . SER A 1 266 ? 46.457 -13.417 -0.905 1.00 88.56 266 SER A O 1
ATOM 2189 N N . PHE A 1 267 ? 45.224 -11.656 -0.259 1.00 87.12 267 PHE A N 1
ATOM 2190 C CA . PHE A 1 267 ? 46.248 -10.633 -0.524 1.00 87.12 267 PHE A CA 1
ATOM 2191 C C . PHE A 1 267 ? 46.930 -10.120 0.752 1.00 87.12 267 PHE A C 1
ATOM 2193 O O . PHE A 1 267 ? 47.864 -9.324 0.657 1.00 87.12 267 PHE A O 1
ATOM 2200 N N . ASN A 1 268 ? 46.487 -10.574 1.931 1.00 89.56 268 ASN A N 1
ATOM 2201 C CA . ASN A 1 268 ? 46.962 -10.146 3.249 1.00 89.56 268 ASN A CA 1
ATOM 2202 C C . ASN A 1 268 ? 46.976 -8.610 3.407 1.00 89.56 268 ASN A C 1
ATOM 2204 O O . ASN A 1 268 ? 47.957 -8.018 3.865 1.00 89.56 268 ASN A O 1
ATOM 2208 N N . ILE A 1 269 ? 45.891 -7.958 2.974 1.00 82.62 269 ILE A N 1
ATOM 2209 C CA . ILE A 1 269 ? 45.729 -6.498 3.024 1.00 82.62 269 ILE A CA 1
ATOM 2210 C C . ILE A 1 269 ? 44.690 -6.090 4.064 1.00 82.62 269 ILE A C 1
ATOM 2212 O O . ILE A 1 269 ? 43.643 -6.713 4.198 1.00 82.62 269 ILE A O 1
ATOM 2216 N N . SER A 1 270 ? 44.935 -4.985 4.766 1.00 72.81 270 SER A N 1
ATOM 2217 C CA . SER A 1 270 ? 43.943 -4.419 5.682 1.00 72.81 270 SER A CA 1
ATOM 2218 C C . SER A 1 270 ? 42.721 -3.877 4.923 1.00 72.81 270 SER A C 1
ATOM 2220 O O . SER A 1 270 ? 42.871 -3.386 3.799 1.00 72.81 270 SER A O 1
ATOM 2222 N N . PRO A 1 271 ? 41.521 -3.869 5.538 1.00 68.62 271 PRO A N 1
ATOM 2223 C CA . PRO A 1 271 ? 40.329 -3.262 4.951 1.00 68.62 271 PRO A CA 1
ATOM 2224 C C . PRO A 1 271 ? 40.586 -1.807 4.531 1.00 68.62 271 PRO A C 1
ATOM 2226 O O . PRO A 1 271 ? 40.814 -0.930 5.366 1.00 68.62 271 PRO A O 1
ATOM 2229 N N . SER A 1 272 ? 40.584 -1.542 3.225 1.00 72.38 272 SER A N 1
ATOM 2230 C CA . SER A 1 272 ? 40.959 -0.237 2.673 1.00 72.38 272 SER A CA 1
ATOM 2231 C C . SER A 1 272 ? 40.313 0.013 1.305 1.00 72.38 272 SER A C 1
ATOM 2233 O O . SER A 1 272 ? 39.614 -0.836 0.747 1.00 72.38 272 SER A O 1
ATOM 2235 N N . ARG A 1 273 ? 40.576 1.191 0.722 1.00 62.88 273 ARG A N 1
ATOM 2236 C CA . ARG A 1 273 ? 40.151 1.522 -0.650 1.00 62.88 273 ARG A CA 1
ATOM 2237 C C . ARG A 1 273 ? 40.726 0.569 -1.702 1.00 62.88 273 ARG A C 1
ATOM 2239 O O . ARG A 1 273 ? 40.144 0.459 -2.780 1.00 62.88 273 ARG A O 1
ATOM 2246 N N . ASP A 1 274 ? 41.829 -0.111 -1.407 1.00 71.75 274 ASP A N 1
ATOM 2247 C CA . ASP A 1 274 ? 42.480 -1.019 -2.351 1.00 71.75 274 ASP A CA 1
ATOM 2248 C C . ASP A 1 274 ? 41.721 -2.345 -2.488 1.00 71.75 274 ASP A C 1
ATOM 2250 O O . ASP A 1 274 ? 41.606 -2.851 -3.603 1.00 71.75 274 ASP A O 1
ATOM 2254 N N . VAL A 1 275 ? 41.043 -2.810 -1.427 1.00 66.06 275 VAL A N 1
ATOM 2255 C CA . VAL A 1 275 ? 40.078 -3.928 -1.506 1.00 66.06 275 VAL A CA 1
ATOM 2256 C C . VAL A 1 275 ? 38.978 -3.608 -2.524 1.00 66.06 275 VAL A C 1
ATOM 2258 O O . VAL A 1 275 ? 38.648 -4.428 -3.375 1.00 66.06 275 VAL A O 1
ATOM 2261 N N . GLY A 1 276 ? 38.456 -2.377 -2.510 1.00 50.12 276 GLY A N 1
ATOM 2262 C CA . GLY A 1 276 ? 37.436 -1.936 -3.467 1.00 50.12 276 GLY A CA 1
ATOM 2263 C C . GLY A 1 276 ? 37.932 -1.858 -4.917 1.00 50.12 276 GLY A C 1
ATOM 2264 O O . GLY A 1 276 ? 37.160 -2.104 -5.843 1.00 50.12 276 GLY A O 1
ATOM 2265 N N . LYS A 1 277 ? 39.213 -1.538 -5.147 1.00 75.81 277 LYS A N 1
ATOM 2266 C CA . LYS A 1 277 ? 39.812 -1.568 -6.495 1.00 75.81 277 LYS A CA 1
ATOM 2267 C C . LYS A 1 277 ? 39.972 -3.004 -6.997 1.00 75.81 277 LYS A C 1
ATOM 2269 O O . LYS A 1 277 ? 39.649 -3.273 -8.151 1.00 75.81 277 LYS A O 1
ATOM 2274 N N . LEU A 1 278 ? 40.422 -3.906 -6.126 1.00 77.62 278 LEU A N 1
ATOM 2275 C CA . LEU A 1 278 ? 40.582 -5.328 -6.423 1.00 77.62 278 LEU A CA 1
ATOM 2276 C C . LEU A 1 278 ? 39.237 -6.011 -6.693 1.00 77.62 278 LEU A C 1
ATOM 2278 O O . LEU A 1 278 ? 39.129 -6.730 -7.679 1.00 77.62 278 LEU A O 1
ATOM 2282 N N . MET A 1 279 ? 38.190 -5.701 -5.920 1.00 74.06 279 MET A N 1
ATOM 2283 C CA . MET A 1 279 ? 36.824 -6.175 -6.192 1.00 74.06 279 MET A CA 1
ATOM 2284 C C . MET A 1 279 ? 36.342 -5.752 -7.585 1.00 74.06 279 MET A C 1
ATOM 2286 O O . MET A 1 279 ? 35.822 -6.570 -8.335 1.00 74.06 279 MET A O 1
ATOM 2290 N N . LYS A 1 280 ? 36.576 -4.493 -7.982 1.00 76.12 280 LYS A N 1
ATOM 2291 C CA . LYS A 1 280 ? 36.214 -4.003 -9.325 1.00 76.12 280 LYS A CA 1
ATOM 2292 C C . LYS A 1 280 ? 37.014 -4.672 -10.443 1.00 76.12 280 LYS A C 1
ATOM 2294 O O . LYS A 1 280 ? 36.497 -4.838 -11.544 1.00 76.12 280 LYS A O 1
ATOM 2299 N N . LEU A 1 281 ? 38.275 -5.024 -10.192 1.00 82.25 281 LEU A N 1
ATOM 2300 C CA . LEU A 1 281 ? 39.101 -5.751 -11.155 1.00 82.25 281 LEU A CA 1
ATOM 2301 C C . LEU A 1 281 ? 38.652 -7.213 -11.280 1.00 82.25 281 LEU A C 1
ATOM 2303 O O . LEU A 1 281 ? 38.519 -7.706 -12.398 1.00 82.25 281 LEU A O 1
ATOM 2307 N N . ALA A 1 282 ? 38.367 -7.872 -10.156 1.00 79.19 282 ALA A N 1
ATOM 2308 C CA . ALA A 1 282 ? 37.822 -9.224 -10.118 1.00 79.19 282 ALA A CA 1
ATOM 2309 C C . ALA A 1 282 ? 36.479 -9.301 -10.841 1.00 79.19 282 ALA A C 1
ATOM 2311 O O . ALA A 1 282 ? 36.263 -10.208 -11.637 1.00 79.19 282 ALA A O 1
ATOM 2312 N N . PHE A 1 283 ? 35.634 -8.290 -10.645 1.00 75.56 283 PHE A N 1
ATOM 2313 C CA . PHE A 1 283 ? 34.376 -8.155 -11.359 1.00 75.56 283 PHE A CA 1
ATOM 2314 C C . PHE A 1 283 ? 34.568 -8.116 -12.881 1.00 75.56 283 PHE A C 1
ATOM 2316 O O . PHE A 1 283 ? 33.898 -8.854 -13.596 1.00 75.56 283 PHE A O 1
ATOM 2323 N N . ARG A 1 284 ? 35.518 -7.315 -13.389 1.00 79.31 284 ARG A N 1
ATOM 2324 C CA . ARG A 1 284 ? 35.815 -7.267 -14.834 1.00 79.31 284 ARG A CA 1
ATOM 2325 C C . ARG A 1 284 ? 36.263 -8.627 -15.370 1.00 79.31 284 ARG A C 1
ATOM 2327 O O . ARG A 1 284 ? 35.761 -9.057 -16.392 1.00 79.31 284 ARG A O 1
ATOM 2334 N N . ILE A 1 285 ? 37.162 -9.310 -14.659 1.00 81.62 285 ILE A N 1
ATOM 2335 C CA . ILE A 1 285 ? 37.667 -10.635 -15.062 1.00 81.62 285 ILE A CA 1
ATOM 2336 C C . ILE A 1 285 ? 36.535 -11.670 -15.091 1.00 81.62 285 ILE A C 1
ATOM 2338 O O . ILE A 1 285 ? 36.454 -12.459 -16.022 1.00 81.62 285 ILE A O 1
ATOM 2342 N N . TYR A 1 286 ? 35.661 -11.660 -14.084 1.00 79.19 286 TYR A N 1
ATOM 2343 C CA . TYR A 1 286 ? 34.549 -12.604 -13.988 1.00 79.19 286 TYR A CA 1
ATOM 2344 C C . TYR A 1 286 ? 33.408 -12.288 -14.964 1.00 79.19 286 TYR A C 1
ATOM 2346 O O . TYR A 1 286 ? 32.704 -13.188 -15.406 1.00 79.19 286 TYR A O 1
ATOM 2354 N N . SER A 1 287 ? 33.252 -11.018 -15.345 1.00 68.50 287 SER A N 1
ATOM 2355 C CA . SER A 1 287 ? 32.322 -10.614 -16.406 1.00 68.50 287 SER A CA 1
ATOM 2356 C C . SER A 1 287 ? 32.756 -11.137 -17.779 1.00 68.50 287 SER A C 1
ATOM 2358 O O . SER A 1 287 ? 31.899 -11.409 -18.615 1.00 68.50 287 SER A O 1
ATOM 2360 N N . ASP A 1 288 ? 34.065 -11.302 -17.998 1.00 77.19 288 ASP A N 1
ATOM 2361 C CA . ASP A 1 288 ? 34.620 -11.860 -19.236 1.00 77.19 288 ASP A CA 1
ATOM 2362 C C . ASP A 1 288 ? 34.513 -13.404 -19.288 1.00 77.19 288 ASP A C 1
ATOM 2364 O O . ASP A 1 288 ? 34.409 -13.973 -20.374 1.00 77.19 288 ASP A O 1
ATOM 2368 N N . ASP A 1 289 ? 34.515 -14.087 -18.134 1.00 77.94 289 ASP A N 1
ATOM 2369 C CA . ASP A 1 289 ? 34.301 -15.539 -18.002 1.00 77.94 289 ASP A CA 1
ATOM 2370 C C . ASP A 1 289 ? 33.584 -15.869 -16.679 1.00 77.94 289 ASP A C 1
ATOM 2372 O O . ASP A 1 289 ? 34.191 -15.926 -15.604 1.00 77.94 289 ASP A O 1
ATOM 2376 N N . ASN A 1 290 ? 32.276 -16.124 -16.768 1.00 72.62 290 ASN A N 1
ATOM 2377 C CA . ASN A 1 290 ? 31.413 -16.394 -15.617 1.00 72.62 290 ASN A CA 1
ATOM 2378 C C . ASN A 1 290 ? 31.472 -17.849 -15.107 1.00 72.62 290 ASN A C 1
ATOM 2380 O O . ASN A 1 290 ? 30.745 -18.199 -14.179 1.00 72.62 290 ASN A O 1
ATOM 2384 N N . SER A 1 291 ? 32.329 -18.699 -15.686 1.00 73.50 291 SER A N 1
ATOM 2385 C CA . SER A 1 291 ? 32.528 -20.093 -15.257 1.00 73.50 291 SER A CA 1
ATOM 2386 C C . SER A 1 291 ? 33.667 -20.263 -14.241 1.00 73.50 291 SER A C 1
ATOM 2388 O O . SER A 1 291 ? 33.921 -21.369 -13.747 1.00 73.50 291 SER A O 1
ATOM 2390 N N . LEU A 1 292 ? 34.379 -19.176 -13.924 1.00 80.44 292 LEU A N 1
ATOM 2391 C CA . LEU A 1 292 ? 35.528 -19.200 -13.025 1.00 80.44 292 LEU A CA 1
ATOM 2392 C C . LEU A 1 292 ? 35.115 -19.539 -11.589 1.00 80.44 292 LEU A C 1
ATOM 2394 O O . LEU A 1 292 ? 34.218 -18.932 -11.011 1.00 80.44 292 LEU A O 1
ATOM 2398 N N . THR A 1 293 ? 35.837 -20.479 -10.978 1.00 84.75 293 THR A N 1
ATOM 2399 C CA . THR A 1 293 ? 35.708 -20.758 -9.544 1.00 84.75 293 THR A CA 1
ATOM 2400 C C . THR A 1 293 ? 36.419 -19.686 -8.720 1.00 84.75 293 THR A C 1
ATOM 2402 O O . THR A 1 293 ? 37.269 -18.947 -9.229 1.00 84.75 293 THR A O 1
ATOM 2405 N N . LYS A 1 294 ? 36.116 -19.644 -7.419 1.00 82.69 294 LYS A N 1
ATOM 2406 C CA . LYS A 1 294 ? 36.757 -18.769 -6.429 1.00 82.69 294 LYS A CA 1
ATOM 2407 C C . LYS A 1 294 ? 38.283 -18.765 -6.558 1.00 82.69 294 LYS A C 1
ATOM 2409 O O . LYS A 1 294 ? 38.904 -17.709 -6.648 1.00 82.69 294 LYS A O 1
ATOM 2414 N N . GLU A 1 295 ? 38.878 -19.954 -6.599 1.00 90.31 295 GLU A N 1
ATOM 2415 C CA . GLU A 1 295 ? 40.326 -20.164 -6.599 1.00 90.31 295 GLU A CA 1
ATOM 2416 C C . GLU A 1 295 ? 40.962 -19.635 -7.886 1.00 90.31 295 GLU A C 1
ATOM 2418 O O . GLU A 1 295 ? 41.954 -18.909 -7.837 1.00 90.31 295 GLU A O 1
ATOM 2423 N N . LYS A 1 296 ? 40.355 -19.941 -9.040 1.00 89.56 296 LYS A N 1
ATOM 2424 C CA . LYS A 1 296 ? 40.843 -19.492 -10.351 1.00 89.56 296 LYS A CA 1
ATOM 2425 C C . LYS A 1 296 ? 40.738 -17.978 -10.504 1.00 89.56 296 LYS A C 1
ATOM 2427 O O . LYS A 1 296 ? 41.648 -17.351 -11.040 1.00 89.56 296 LYS A O 1
ATOM 2432 N N . LEU A 1 297 ? 39.649 -17.383 -10.016 1.00 86.62 297 LEU A N 1
ATOM 2433 C CA . LEU A 1 297 ? 39.453 -15.939 -10.069 1.00 86.62 297 LEU A CA 1
ATOM 2434 C C . LEU A 1 297 ? 40.499 -15.202 -9.219 1.00 86.62 297 LEU A C 1
ATOM 2436 O O . LEU A 1 297 ? 41.093 -14.236 -9.700 1.00 86.62 297 LEU A O 1
ATOM 2440 N N . LEU A 1 298 ? 40.783 -15.684 -8.002 1.00 91.00 298 LEU A N 1
ATOM 2441 C CA . LEU A 1 298 ? 41.850 -15.135 -7.156 1.00 91.00 298 LEU A CA 1
ATOM 2442 C C . LEU A 1 298 ? 43.233 -15.306 -7.800 1.00 91.00 298 LEU A C 1
ATOM 2444 O O . LEU A 1 298 ? 44.025 -14.367 -7.782 1.00 91.00 298 LEU A O 1
ATOM 2448 N N . GLU A 1 299 ? 43.519 -16.452 -8.424 1.00 92.25 299 GLU A N 1
ATOM 2449 C CA . GLU A 1 299 ? 44.794 -16.686 -9.118 1.00 92.25 299 GLU A CA 1
ATOM 2450 C C . GLU A 1 299 ? 45.019 -15.692 -10.272 1.00 92.25 299 GLU A C 1
ATOM 2452 O O . GLU A 1 299 ? 46.102 -15.115 -10.407 1.00 92.25 299 GLU A O 1
ATOM 2457 N N . ILE A 1 300 ? 43.993 -15.449 -11.096 1.00 91.06 300 ILE A N 1
ATOM 2458 C CA . ILE A 1 300 ? 44.065 -14.471 -12.192 1.00 91.06 300 ILE A CA 1
ATOM 2459 C C . ILE A 1 300 ? 44.218 -13.050 -11.632 1.00 91.06 300 ILE A C 1
ATOM 2461 O O . ILE A 1 300 ? 44.985 -12.252 -12.179 1.00 91.06 300 ILE A O 1
ATOM 2465 N N . LEU A 1 301 ? 43.529 -12.737 -10.530 1.00 91.62 301 LEU A N 1
ATOM 2466 C CA . LEU A 1 301 ? 43.629 -11.442 -9.863 1.00 91.62 301 LEU A CA 1
ATOM 2467 C C . LEU A 1 301 ? 45.051 -11.184 -9.344 1.00 91.62 301 LEU A C 1
ATOM 2469 O O . LEU A 1 301 ? 45.586 -10.101 -9.571 1.00 91.62 301 LEU A O 1
ATOM 2473 N N . HIS A 1 302 ? 45.687 -12.189 -8.730 1.00 90.00 302 HIS A N 1
ATOM 2474 C CA . HIS A 1 302 ? 47.088 -12.130 -8.290 1.00 90.00 302 HIS A CA 1
ATOM 2475 C C . HIS A 1 302 ? 48.026 -11.837 -9.461 1.00 90.00 302 HIS A C 1
ATOM 2477 O O . HIS A 1 302 ? 48.835 -10.912 -9.396 1.00 90.00 302 HIS A O 1
ATOM 2483 N N . LYS A 1 303 ? 47.865 -12.559 -10.577 1.00 87.81 303 LYS A N 1
ATOM 2484 C CA . LYS A 1 303 ? 48.684 -12.351 -11.782 1.00 87.81 303 LYS A CA 1
ATOM 2485 C C . LYS A 1 303 ? 48.537 -10.946 -12.370 1.00 87.81 303 LYS A C 1
ATOM 2487 O O . LYS A 1 303 ? 49.515 -10.421 -12.880 1.00 87.81 303 LYS A O 1
ATOM 2492 N N . LYS A 1 304 ? 47.348 -10.337 -12.304 1.00 84.31 304 LYS A N 1
ATOM 2493 C CA . LYS A 1 304 ? 47.096 -8.979 -12.826 1.00 84.31 304 LYS A CA 1
ATOM 2494 C C . LYS A 1 304 ? 47.425 -7.846 -11.849 1.00 84.31 304 LYS A C 1
ATOM 2496 O O . LYS A 1 304 ? 47.397 -6.694 -12.260 1.00 84.31 304 LYS A O 1
ATOM 2501 N N . TYR A 1 305 ? 47.645 -8.143 -10.570 1.00 80.06 305 TYR A N 1
ATOM 2502 C CA . TYR A 1 305 ? 47.930 -7.127 -9.553 1.00 80.06 305 TYR A CA 1
ATOM 2503 C C . TYR A 1 305 ? 49.431 -6.948 -9.291 1.00 80.06 305 TYR A C 1
ATOM 2505 O O . TYR A 1 305 ? 49.866 -5.853 -8.946 1.00 80.06 305 TYR A O 1
ATOM 2513 N N . PHE A 1 306 ? 50.219 -8.015 -9.458 1.00 70.44 306 PHE A N 1
ATOM 2514 C CA . PHE A 1 306 ? 51.675 -7.998 -9.271 1.00 70.44 306 PHE A CA 1
ATOM 2515 C C . PHE A 1 306 ? 52.478 -7.777 -10.570 1.00 70.44 306 PHE A C 1
ATOM 2517 O O . PHE A 1 306 ? 53.708 -7.776 -10.522 1.00 70.44 306 PHE A O 1
ATOM 2524 N N . PHE A 1 307 ? 51.797 -7.566 -11.701 1.00 50.91 307 PHE A N 1
ATOM 2525 C CA . PHE A 1 307 ? 52.350 -7.126 -12.988 1.00 50.91 307 PHE A CA 1
ATOM 2526 C C . PHE A 1 307 ? 51.692 -5.812 -13.406 1.00 50.91 307 PHE A C 1
ATOM 2528 O O . PHE A 1 307 ? 52.410 -4.960 -13.975 1.00 50.91 307 PHE A O 1
#

Secondary structure (DSSP, 8-state):
--HHHHHHHHHHHHHHHHHHHHHHHHHHHH-TT--SS------------HHHHHHHHHHHHHIIIIIISHHHHHHHHHHHHHTT--HHHHHHHHHHHHHHHHHHHS---TT-HHHHHHHHHHHHHHHHHHSSSS--SHHHHHHHHHHHHHHHHHHHHHHHHHHHHHHT-TTHHHHHHHHHHHHHT---HHHHHHHHHHHHHHTT----HHHHHHHHHHHHHHHHHHS-S---HHHHHHHHHHHHHHHHHHH-----S--HHHHHHHHT--SSHHHHHHHHHHHHHHHH-TT--HHHHHHHHHHHH--

Radius of gyration: 25.55 Å; chains: 1; bounding box: 75×40×52 Å

Organism: NCBI:txid1705578

Sequence (307 aa):
MNIEEQTISKQNIDKILVNKDEINKDAVDIDPKFIVFEELYYKEIKVLPYELGFIYLVSLLYKLFNECGKVSLRCLIEKMTIFNLKGDECSKLIRIVGRLRTILFHNLNLQNNKDKRTIRICEEWFNDTCGKNYPQNEEEWKSCLETLITQSMNFMISIHRCVEQIANDEFRDEIVEDIIKKRSIDLSQGEFEELVHIVANNMGMNIDCEMLTERKYQDWKKILNYSTVQKSREAIIEKSTKLIECTLLVDIELGMPITSSDIIDSFNISPSRDVGKLMKLAFRIYSDDNSLTKEKLLEILHKKYFF

pLDDT: mean 86.11, std 11.74, range [48.03, 98.19]

Foldseek 3Di:
DDQVVLVVLLVLVVVLVVLQVVLQVLQCVLPVLRGQFADDDDDRDDRDQLLVSLLVVLVRVLCGVPVGRPLSNVLLLVCCVVVVFPSVLLVVLNLLSVLVNCVVPHDADPVDPVSVVSLVVCLVVLCVQQVGSDDDDRVSSNSSSVVNSVSSVSSSVRSSVSSVCLSVDPCNVVSSVVSSLRVQQDDDLVNLLVLLVVLCVVVVHDDDSNVLSVVCVVVLVVVLVVPPDSDHSVVSSVVSNVVSNVCCVVVVCPVQLDDLVLCCVLVVDDPDVVSVVLSVVLSVVCVVPVVDHPVRSSVVSVVVPVD